Protein AF-0000000068241795 (afdb_homodimer)

Foldseek 3Di:
DPPPPLPLPPPPAEEEEAPPDPVVVVCVVNVHHYDHDHDPVVRVVCCLVVVHVHYQDDPVRNCVVCVVPPDDDDDDDDDHPDDDDDDDDDDPVCCVVPVVVVVVVVVVCVVVVVVVVVSVPDDPDD/DPPPPLPLPPPPAEEEEAPPDPVVVVCVVNVHHYDHDHDPVVRVVCCLVVVHVHYQDDQVRNCVVCVVPPDDDDDDDDDHPDDDDDDDDDDPVCCVVPVVVVVVVVVVCVVVVVVVVVSVPDDDDD

Solvent-accessible surface area (backbone atoms only — not comparable to full-atom values): 14339 Å² total; per-residue (Å²): 137,81,81,70,71,82,63,67,64,76,59,91,57,46,36,31,29,50,57,86,41,78,64,50,60,57,42,44,72,68,54,43,46,70,43,72,31,87,44,71,66,58,48,52,48,34,26,71,73,58,78,23,54,31,31,50,40,47,50,70,62,49,48,60,52,49,72,78,34,92,76,74,61,62,42,78,48,81,72,56,40,35,61,45,43,26,28,44,34,30,19,42,70,43,44,72,76,35,50,67,58,50,51,49,53,51,56,64,43,40,63,48,28,50,52,36,62,55,55,78,65,65,78,79,83,131,134,81,82,69,73,82,64,64,63,76,60,92,56,45,36,31,30,49,56,86,41,79,64,50,62,56,42,44,75,65,52,43,46,71,45,71,31,88,45,69,66,57,47,53,48,32,25,70,72,58,77,23,54,31,32,49,42,46,49,70,61,50,48,60,53,50,73,77,35,93,78,74,61,57,42,76,48,82,71,58,40,35,61,46,42,26,26,44,34,30,18,42,69,44,45,72,75,34,49,69,58,51,51,49,56,52,57,64,43,42,63,49,29,53,51,37,63,55,56,78,65,67,77,80,81,132

Nearest PDB structures (foldseek):
  6svf-assembly1_A  TM=8.304E-01  e=6.936E-02  Thermotoga maritima MSB8
  2pyy-assembly1_C  TM=7.826E-01  e=5.304E-02  Nostoc punctiforme PCC 73102
  3n26-assembly1_A  TM=8.783E-01  e=3.033E-01  Chlamydia pneumoniae
  6a8s-assembly1_A  TM=8.248E-01  e=2.319E-01  Candidatus Liberibacter asiaticus str. psy62
  3i6v-assembly1_A  TM=7.870E-01  e=5.546E-01  Ruegeria pomeroyi

Secondary structure (DSSP, 8-state):
------------PEEEEETT-HHHHHHHHTT-EEEEES-HHHHHHHHHTTS-SEEEEEHHHHHHHHHHS---SEEEEEEEEEEEEEEEEEEHHHHHH-HHHHHHHHHHHHHHHHHHHHHTT-----/------------PEEEEETT-HHHHHHHHTT-EEEEES-HHHHHHHHHTTS-SEEEEEHHHHHHHHHHS---SEEEEEEEEEEEEEEEEEEHHHHHH-HHHHHHHHHHHHHHHHHHHHHTT-----

Radius of gyration: 20.14 Å; Cα contacts (8 Å, |Δi|>4): 376; chains: 2; bounding box: 69×55×38 Å

pLDDT: mean 82.28, std 19.64, range [23.34, 97.94]

Sequence (252 aa):
MDWDGEKILNTEQQVGAHLGFSIVNELKKKQLNVQEVTTTEQLFQMLQLGRLPVVAVQDTTAQQFLSSKKIKNITKVEPAITTKDYYLVFSHQFYDANAEIAEQIWREIGALREEAHSKHGGKYLEMDWDGEKILNTEQQVGAHLGFSIVNELKKKQLNVQEVTTTEQLFQMLQLGRLPVVAVQDTTAQQFLSSKKIKNITKVEPAITTKDYYLVFSHQFYDANAEIAEQIWREIGALREEAHSKHGGKYLE

Structure (mmCIF, N/CA/C/O backbone):
data_AF-0000000068241795-model_v1
#
loop_
_entity.id
_entity.type
_entity.pdbx_description
1 polymer 'Uncharacterized protein'
#
loop_
_atom_site.group_PDB
_atom_site.id
_atom_site.type_symbol
_atom_site.label_atom_id
_atom_site.label_alt_id
_atom_site.label_comp_id
_atom_site.label_asym_id
_atom_site.label_entity_id
_atom_site.label_seq_id
_atom_site.pdbx_PDB_ins_code
_atom_site.Cartn_x
_atom_site.Cartn_y
_atom_site.Cartn_z
_atom_site.occupancy
_atom_site.B_iso_or_equiv
_atom_site.auth_seq_id
_atom_site.auth_comp_id
_atom_site.auth_asym_id
_atom_site.auth_atom_id
_atom_site.pdbx_PDB_model_num
ATOM 1 N N . MET A 1 1 ? -34.469 10.531 20.281 1 23.84 1 MET A N 1
ATOM 2 C CA . MET A 1 1 ? -33.312 11.375 19.953 1 23.84 1 MET A CA 1
ATOM 3 C C . MET A 1 1 ? -32.312 10.617 19.094 1 23.84 1 MET A C 1
ATOM 5 O O . MET A 1 1 ? -31.781 9.594 19.516 1 23.84 1 MET A O 1
ATOM 9 N N . ASP A 1 2 ? -32.531 10.359 17.734 1 28.77 2 ASP A N 1
ATOM 10 C CA . ASP A 1 2 ? -32.188 9.398 16.703 1 28.77 2 ASP A CA 1
ATOM 11 C C . ASP A 1 2 ? -30.719 9.562 16.281 1 28.77 2 ASP A C 1
ATOM 13 O O . ASP A 1 2 ? -30.297 10.656 15.875 1 28.77 2 ASP A O 1
ATOM 17 N N . TRP A 1 3 ? -29.797 8.953 17.094 1 27.45 3 TRP A N 1
ATOM 18 C CA . TRP A 1 3 ? -28.344 8.891 16.922 1 27.45 3 TRP A CA 1
ATOM 19 C C . TRP A 1 3 ? -27.969 8.57 15.484 1 27.45 3 TRP A C 1
ATOM 21 O O . TRP A 1 3 ? -28.219 7.469 15 1 27.45 3 TRP A O 1
ATOM 31 N N . ASP A 1 4 ? -28.375 9.43 14.539 1 36.5 4 ASP A N 1
ATOM 32 C CA . ASP A 1 4 ? -28.156 9.195 13.117 1 36.5 4 ASP A CA 1
ATOM 33 C C . ASP A 1 4 ? -26.672 9.109 12.797 1 36.5 4 ASP A C 1
ATOM 35 O O . ASP A 1 4 ? -25.906 10.039 13.094 1 36.5 4 ASP A O 1
ATOM 39 N N . GLY A 1 5 ? -25.953 8.117 13.016 1 32.38 5 GLY A N 1
ATOM 40 C CA . GLY A 1 5 ? -24.562 7.66 13 1 32.38 5 GLY A CA 1
ATOM 41 C C . GLY A 1 5 ? -23.781 8.188 11.812 1 32.38 5 GLY A C 1
ATOM 42 O O . GLY A 1 5 ? -22.547 8.242 11.852 1 32.38 5 GLY A O 1
ATOM 43 N N . GLU A 1 6 ? -24.281 7.957 10.703 1 37.22 6 GLU A N 1
ATOM 44 C CA . GLU A 1 6 ? -23.359 8.219 9.594 1 37.22 6 GLU A CA 1
ATOM 45 C C . GLU A 1 6 ? -23.047 9.703 9.484 1 37.22 6 GLU A C 1
ATOM 47 O O . GLU A 1 6 ? -23.719 10.445 8.766 1 37.22 6 GLU A O 1
ATOM 52 N N . LYS A 1 7 ? -23.078 10.438 10.492 1 35.84 7 LYS A N 1
ATOM 53 C CA . LYS A 1 7 ? -22.734 11.852 10.344 1 35.84 7 LYS A CA 1
ATOM 54 C C . LYS A 1 7 ? -21.438 12.023 9.562 1 35.84 7 LYS A C 1
ATOM 56 O O . LYS A 1 7 ? -20.406 11.484 9.938 1 35.84 7 LYS A O 1
ATOM 61 N N . ILE A 1 8 ? -21.531 12.078 8.227 1 38.19 8 ILE A N 1
ATOM 62 C CA . ILE A 1 8 ? -20.562 12.633 7.285 1 38.19 8 ILE A CA 1
ATOM 63 C C . ILE A 1 8 ? -19.781 13.758 7.957 1 38.19 8 ILE A C 1
ATOM 65 O O . ILE A 1 8 ? -20.359 14.75 8.391 1 38.19 8 ILE A O 1
ATOM 69 N N . LEU A 1 9 ? -18.891 13.547 8.75 1 41.12 9 LEU A N 1
ATOM 70 C CA . LEU A 1 9 ? -17.953 14.609 9.109 1 41.12 9 LEU A CA 1
ATOM 71 C C . LEU A 1 9 ? -17.75 15.57 7.941 1 41.12 9 LEU A C 1
ATOM 73 O O . LEU A 1 9 ? -17.266 15.172 6.879 1 41.12 9 LEU A O 1
ATOM 77 N N . ASN A 1 10 ? -18.625 16.234 7.402 1 45.97 10 ASN A N 1
ATOM 78 C CA . ASN A 1 10 ? -18.516 17.406 6.531 1 45.97 10 ASN A CA 1
ATOM 79 C C . ASN A 1 10 ? -17.234 18.188 6.801 1 45.97 10 ASN A C 1
ATOM 81 O O . ASN A 1 10 ? -17.281 19.266 7.406 1 45.97 10 ASN A O 1
ATOM 85 N N . THR A 1 11 ? -16.156 17.562 7.332 1 52.16 11 THR A N 1
ATOM 86 C CA . THR A 1 11 ? -15.023 18.453 7.551 1 52.16 11 THR A CA 1
ATOM 87 C C . THR A 1 11 ? -14.586 19.109 6.242 1 52.16 11 THR A C 1
ATOM 89 O O . THR A 1 11 ? -14.508 18.438 5.207 1 52.16 11 THR A O 1
ATOM 92 N N . GLU A 1 12 ? -14.828 20.297 5.949 1 69 12 GLU A N 1
ATOM 93 C CA . GLU A 1 12 ? -14.359 21.203 4.914 1 69 12 GLU A CA 1
ATOM 94 C C . GLU A 1 12 ? -12.867 21.031 4.656 1 69 12 GLU A C 1
ATOM 96 O O . GLU A 1 12 ? -12.328 21.562 3.684 1 69 12 GLU A O 1
ATOM 101 N N . GLN A 1 13 ? -12.297 20.125 5.422 1 82.94 13 GLN A N 1
ATOM 102 C CA . GLN A 1 13 ? -10.852 20.047 5.25 1 82.94 13 GLN A CA 1
ATOM 103 C C . GLN A 1 13 ? -10.477 18.938 4.27 1 82.94 13 GLN A C 1
ATOM 105 O O . GLN A 1 13 ? -11.102 17.875 4.254 1 82.94 13 GLN A O 1
ATOM 110 N N . GLN A 1 14 ? -9.578 19.266 3.426 1 92.06 14 GLN A N 1
ATOM 111 C CA . GLN A 1 14 ? -9.062 18.312 2.438 1 92.06 14 GLN A CA 1
ATOM 112 C C . GLN A 1 14 ? -7.852 17.562 2.982 1 92.06 14 GLN A C 1
ATOM 114 O O . GLN A 1 14 ? -7.004 18.141 3.668 1 92.06 14 GLN A O 1
ATOM 119 N N . VAL A 1 15 ? -7.895 16.25 2.826 1 95.69 15 VAL A N 1
ATOM 120 C CA . VAL A 1 15 ? -6.719 15.438 3.096 1 95.69 15 VAL A CA 1
ATOM 121 C C . VAL A 1 15 ? -5.902 15.266 1.814 1 95.69 15 VAL A C 1
ATOM 123 O O . VAL A 1 15 ? -6.434 14.82 0.792 1 95.69 15 VAL A O 1
ATOM 126 N N . GLY A 1 16 ? -4.645 15.648 1.851 1 97.94 16 GLY A N 1
ATOM 127 C CA . GLY A 1 16 ? -3.777 15.398 0.71 1 97.94 16 GLY A CA 1
ATOM 128 C C . GLY A 1 16 ? -3.291 13.969 0.63 1 97.94 16 GLY A C 1
ATOM 129 O O . GLY A 1 16 ? -3 13.344 1.655 1 97.94 16 GLY A O 1
ATOM 130 N N . ALA A 1 17 ? -3.252 13.445 -0.551 1 97.69 17 ALA A N 1
ATOM 131 C CA . ALA A 1 17 ? -2.695 12.117 -0.796 1 97.69 17 ALA A CA 1
ATOM 132 C C . ALA A 1 17 ? -2.1 12.016 -2.197 1 97.69 17 ALA A C 1
ATOM 134 O O . ALA A 1 17 ? -2.416 12.828 -3.07 1 97.69 17 ALA A O 1
ATOM 135 N N . HIS A 1 18 ? -1.222 11 -2.379 1 96.31 18 HIS A N 1
ATOM 136 C CA . HIS A 1 18 ? -0.619 10.805 -3.693 1 96.31 18 HIS A CA 1
ATOM 137 C C . HIS A 1 18 ? -1.656 10.344 -4.711 1 96.31 18 HIS A C 1
ATOM 139 O O . HIS A 1 18 ? -2.43 9.422 -4.441 1 96.31 18 HIS A O 1
ATOM 145 N N . LEU A 1 19 ? -1.552 10.945 -5.805 1 94.06 19 LEU A N 1
ATOM 146 C CA . LEU A 1 19 ? -2.439 10.578 -6.902 1 94.06 19 LEU A CA 1
ATOM 147 C C . LEU A 1 19 ? -2.357 9.086 -7.191 1 94.06 19 LEU A C 1
ATOM 149 O O . LEU A 1 19 ? -1.266 8.547 -7.383 1 94.06 19 LEU A O 1
ATOM 153 N N . GLY A 1 20 ? -3.465 8.359 -7.102 1 86.81 20 GLY A N 1
ATOM 154 C CA . GLY A 1 20 ? -3.557 6.969 -7.52 1 86.81 20 GLY A CA 1
ATOM 155 C C . GLY A 1 20 ? -3.166 5.992 -6.43 1 86.81 20 GLY A C 1
ATOM 156 O O . GLY A 1 20 ? -3.232 4.777 -6.625 1 86.81 20 GLY A O 1
ATOM 157 N N . PHE A 1 21 ? -2.67 6.527 -5.293 1 89.56 21 PHE A N 1
ATOM 158 C CA . PHE A 1 21 ? -2.289 5.605 -4.23 1 89.56 21 PHE A CA 1
ATOM 159 C C . PHE A 1 21 ? -3.521 4.977 -3.592 1 89.56 21 PHE A C 1
ATOM 161 O O . PHE A 1 21 ? -4.594 5.582 -3.572 1 89.56 21 PHE A O 1
ATOM 168 N N . SER A 1 22 ? -3.32 3.809 -2.977 1 87.62 22 SER A N 1
ATOM 169 C CA . SER A 1 22 ? -4.379 2.971 -2.422 1 87.62 22 SER A CA 1
ATOM 170 C C . SER A 1 22 ? -5.176 3.719 -1.356 1 87.62 22 SER A C 1
ATOM 172 O O . SER A 1 22 ? -6.367 3.467 -1.173 1 87.62 22 SER A O 1
ATOM 174 N N . ILE A 1 23 ? -4.609 4.695 -0.725 1 93.19 23 ILE A N 1
ATOM 175 C CA . ILE A 1 23 ? -5.223 5.371 0.415 1 93.19 23 ILE A CA 1
ATOM 176 C C . ILE A 1 23 ? -6.316 6.32 -0.074 1 93.19 23 ILE A C 1
ATOM 178 O O . ILE A 1 23 ? -7.223 6.676 0.683 1 93.19 23 ILE A O 1
ATOM 182 N N . VAL A 1 24 ? -6.266 6.75 -1.342 1 93.19 24 VAL A N 1
ATOM 183 C CA . VAL A 1 24 ? -7.188 7.746 -1.879 1 93.19 24 VAL A CA 1
ATOM 184 C C . VAL A 1 24 ? -8.617 7.203 -1.831 1 93.19 24 VAL A C 1
ATOM 186 O O . VAL A 1 24 ? -9.5 7.828 -1.246 1 93.19 24 VAL A O 1
ATOM 189 N N . ASN A 1 25 ? -8.812 6.035 -2.348 1 88.69 25 ASN A N 1
ATOM 190 C CA . ASN A 1 25 ? -10.156 5.461 -2.389 1 88.69 25 ASN A CA 1
ATOM 191 C C . ASN A 1 25 ? -10.672 5.145 -0.988 1 88.69 25 ASN A C 1
ATOM 193 O O . ASN A 1 25 ? -11.867 5.273 -0.722 1 88.69 25 ASN A O 1
ATOM 197 N N . GLU A 1 26 ? -9.781 4.738 -0.157 1 90 26 GLU A N 1
ATOM 198 C CA . GLU A 1 26 ? -10.18 4.426 1.212 1 90 26 GLU A CA 1
ATOM 199 C C . GLU A 1 26 ? -10.672 5.672 1.945 1 90 26 GLU A C 1
ATOM 201 O O . GLU A 1 26 ? -11.664 5.621 2.67 1 90 26 GLU A O 1
ATOM 206 N N . LEU A 1 27 ? -9.984 6.801 1.744 1 93.44 27 LEU A N 1
ATOM 207 C CA . LEU A 1 27 ? -10.391 8.047 2.381 1 93.44 27 LEU A CA 1
ATOM 208 C C . LEU A 1 27 ? -11.727 8.531 1.829 1 93.44 27 LEU A C 1
ATOM 210 O O . LEU A 1 27 ? -12.594 8.977 2.586 1 93.44 27 LEU A O 1
ATOM 214 N N . LYS A 1 28 ? -11.898 8.383 0.551 1 92.12 28 LYS A N 1
ATOM 215 C CA . LYS A 1 28 ? -13.141 8.805 -0.093 1 92.12 28 LYS A CA 1
ATOM 216 C C . LYS A 1 28 ? -14.32 7.961 0.372 1 92.12 28 LYS A C 1
ATOM 218 O O . LYS A 1 28 ? -15.43 8.477 0.55 1 92.12 28 LYS A O 1
ATOM 223 N N . LYS A 1 29 ? -14.062 6.719 0.585 1 86.81 29 LYS A N 1
ATOM 224 C CA . LYS A 1 29 ? -15.102 5.824 1.088 1 86.81 29 LYS A CA 1
ATOM 225 C C . LYS A 1 29 ? -15.578 6.254 2.471 1 86.81 29 LYS A C 1
ATOM 227 O O . LYS A 1 29 ? -16.734 6.016 2.842 1 86.81 29 LYS A O 1
ATOM 232 N N . LYS A 1 30 ? -14.695 6.844 3.213 1 87 30 LYS A N 1
ATOM 233 C CA . LYS A 1 30 ? -15.047 7.34 4.539 1 87 30 LYS A CA 1
ATOM 234 C C . LYS A 1 30 ? -15.609 8.758 4.465 1 87 30 LYS A C 1
ATOM 236 O O . LYS A 1 30 ? -15.727 9.438 5.484 1 87 30 LYS A O 1
ATOM 241 N N . GLN A 1 31 ? -15.82 9.219 3.225 1 87.88 31 GLN A N 1
ATOM 242 C CA . GLN A 1 31 ? -16.484 10.484 2.936 1 87.88 31 GLN A CA 1
ATOM 243 C C . GLN A 1 31 ? -15.578 11.664 3.301 1 87.88 31 GLN A C 1
ATOM 245 O O . GLN A 1 31 ? -16.062 12.727 3.689 1 87.88 31 GLN A O 1
ATOM 250 N N . LEU A 1 32 ? -14.297 11.406 3.256 1 90.31 32 LEU A N 1
ATOM 251 C CA . LEU A 1 32 ? -13.344 12.5 3.389 1 90.31 32 LEU A CA 1
ATOM 252 C C . LEU A 1 32 ? -13.016 13.109 2.027 1 90.31 32 LEU A C 1
ATOM 254 O O . LEU A 1 32 ? -12.969 12.398 1.022 1 90.31 32 LEU A O 1
ATOM 258 N N . ASN A 1 33 ? -12.875 14.438 2.027 1 92.69 33 ASN A N 1
ATOM 259 C CA . ASN A 1 33 ? -12.406 15.109 0.821 1 92.69 33 ASN A CA 1
ATOM 260 C C . ASN A 1 33 ? -10.906 14.914 0.616 1 92.69 33 ASN A C 1
ATOM 262 O O . ASN A 1 33 ? -10.109 15.172 1.522 1 92.69 33 ASN A O 1
ATOM 266 N N . VAL A 1 34 ? -10.586 14.477 -0.612 1 96.56 34 VAL A N 1
ATOM 267 C CA . VAL A 1 34 ? -9.18 14.172 -0.867 1 96.56 34 VAL A CA 1
ATOM 268 C C . VAL A 1 34 ? -8.664 15.047 -2.008 1 96.56 34 VAL A C 1
ATOM 270 O O . VAL A 1 34 ? -9.305 15.164 -3.053 1 96.56 34 VAL A O 1
ATOM 273 N N . GLN A 1 35 ? -7.578 15.711 -1.797 1 97.38 35 GLN A N 1
ATOM 274 C CA . GLN A 1 35 ? -6.816 16.344 -2.867 1 97.38 35 GLN A CA 1
ATOM 275 C C . GLN A 1 35 ? -5.66 15.461 -3.32 1 97.38 35 GLN A C 1
ATOM 277 O O . GLN A 1 35 ? -4.691 15.273 -2.582 1 97.38 35 GLN A O 1
ATOM 282 N N . GLU A 1 36 ? -5.793 15.023 -4.562 1 97.38 36 GLU A N 1
ATOM 283 C CA . GLU A 1 36 ? -4.734 14.172 -5.109 1 97.38 36 GLU A CA 1
ATOM 284 C C . GLU A 1 36 ? -3.582 15.008 -5.652 1 97.38 36 GLU A C 1
ATOM 286 O O . GLU A 1 36 ? -3.801 15.984 -6.379 1 97.38 36 GLU A O 1
ATOM 291 N N . VAL A 1 37 ? -2.363 14.664 -5.23 1 97.81 37 VAL A N 1
ATOM 292 C CA . VAL A 1 37 ? -1.157 15.414 -5.578 1 97.81 37 VAL A CA 1
ATOM 293 C C . VAL A 1 37 ? -0.14 14.469 -6.223 1 97.81 37 VAL A C 1
ATOM 295 O O . VAL A 1 37 ? 0.016 13.328 -5.793 1 97.81 37 VAL A O 1
ATOM 298 N N . THR A 1 38 ? 0.583 14.945 -7.168 1 96.12 38 THR A N 1
ATOM 299 C CA . THR A 1 38 ? 1.354 14.078 -8.047 1 96.12 38 THR A CA 1
ATOM 300 C C . THR A 1 38 ? 2.686 13.703 -7.406 1 96.12 38 THR A C 1
ATOM 302 O O . THR A 1 38 ? 3.145 12.562 -7.539 1 96.12 38 THR A O 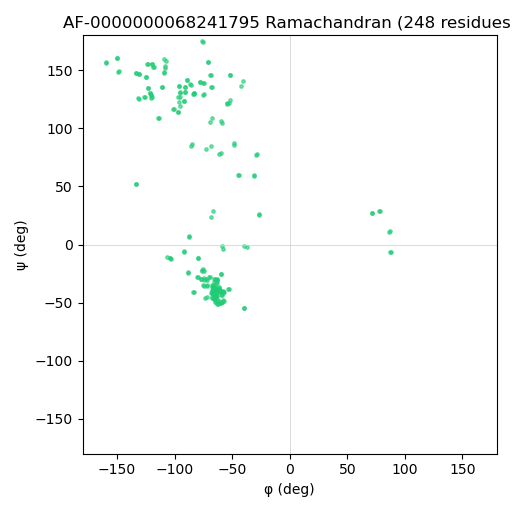1
ATOM 305 N N . THR A 1 39 ? 3.363 14.688 -6.723 1 96.38 39 THR A N 1
ATOM 306 C CA . THR A 1 39 ? 4.699 14.398 -6.211 1 96.38 39 THR A CA 1
ATOM 307 C C . THR A 1 39 ? 4.742 14.555 -4.695 1 96.38 39 THR A C 1
ATOM 309 O O . THR A 1 39 ? 3.951 15.305 -4.117 1 96.38 39 THR A O 1
ATOM 312 N N . THR A 1 40 ? 5.703 13.844 -4.145 1 96.5 40 THR A N 1
ATOM 313 C CA . THR A 1 40 ? 5.91 13.961 -2.705 1 96.5 40 THR A CA 1
ATOM 314 C C . THR A 1 40 ? 6.316 15.383 -2.33 1 96.5 40 THR A C 1
ATOM 316 O O . THR A 1 40 ? 5.844 15.922 -1.33 1 96.5 40 THR A O 1
ATOM 319 N N . GLU A 1 41 ? 7.137 15.922 -3.129 1 97.06 41 GLU A N 1
ATOM 320 C CA . GLU A 1 41 ? 7.578 17.281 -2.885 1 97.06 41 GLU A CA 1
ATOM 321 C C . GLU A 1 41 ? 6.395 18.25 -2.832 1 97.06 41 GLU A C 1
ATOM 323 O O . GLU A 1 41 ? 6.285 19.062 -1.911 1 97.06 41 GLU A O 1
ATOM 328 N N . GLN A 1 42 ? 5.57 18.141 -3.768 1 97.5 42 GLN A N 1
ATOM 329 C CA . GLN A 1 42 ? 4.395 19 -3.805 1 97.5 42 GLN A CA 1
ATOM 330 C C . GLN A 1 42 ? 3.496 18.766 -2.598 1 97.5 42 GLN A C 1
ATOM 332 O O . GLN A 1 42 ? 2.975 19.703 -2.004 1 97.5 42 GLN A O 1
ATOM 337 N N . LEU A 1 43 ? 3.373 17.562 -2.232 1 97.62 43 LEU A N 1
ATOM 338 C CA . LEU A 1 43 ? 2.525 17.188 -1.107 1 97.62 43 LEU A CA 1
ATOM 339 C C . LEU A 1 43 ? 3.02 17.828 0.184 1 97.62 43 LEU A C 1
ATOM 341 O O . LEU A 1 43 ? 2.258 18.516 0.875 1 97.62 43 LEU A O 1
ATOM 345 N N . PHE A 1 44 ? 4.266 17.734 0.432 1 96.81 44 PHE A N 1
ATOM 346 C CA . PHE A 1 44 ? 4.82 18.25 1.68 1 96.81 44 PHE A CA 1
ATOM 347 C C . PHE A 1 44 ? 4.953 19.766 1.628 1 96.81 44 PHE A C 1
ATOM 349 O O . PHE A 1 44 ? 4.832 20.438 2.652 1 96.81 44 PHE A O 1
ATOM 356 N N . GLN A 1 45 ? 5.16 20.281 0.417 1 95.5 45 GLN A N 1
ATOM 357 C CA . GLN A 1 45 ? 5.168 21.734 0.276 1 95.5 45 GLN A CA 1
ATOM 358 C C . GLN A 1 45 ? 3.807 22.328 0.621 1 95.5 45 GLN A 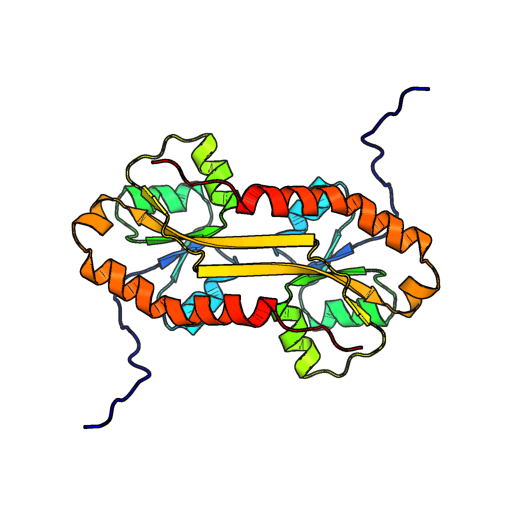C 1
ATOM 360 O O . GLN A 1 45 ? 3.723 23.328 1.338 1 95.5 45 GLN A O 1
ATOM 365 N N . MET A 1 46 ? 2.822 21.703 0.133 1 95.94 46 MET A N 1
ATOM 366 C CA . MET A 1 46 ? 1.475 22.203 0.418 1 95.94 46 MET A CA 1
ATOM 367 C C . MET A 1 46 ? 1.157 22.078 1.905 1 95.94 46 MET A C 1
ATOM 369 O O . MET A 1 46 ? 0.47 22.938 2.467 1 95.94 46 MET A O 1
ATOM 373 N N . LEU A 1 47 ? 1.686 21.094 2.537 1 96 47 LEU A N 1
ATOM 374 C CA . LEU A 1 47 ? 1.521 20.906 3.977 1 96 47 LEU A CA 1
ATOM 375 C C . LEU A 1 47 ? 2.244 22.016 4.746 1 96 47 LEU A C 1
ATOM 377 O O . LEU A 1 47 ? 1.664 22.641 5.641 1 96 47 LEU A O 1
ATOM 381 N N . GLN A 1 48 ? 3.42 22.297 4.375 1 92.69 48 GLN A N 1
ATOM 382 C CA . GLN A 1 48 ? 4.246 23.281 5.055 1 92.69 48 GLN A CA 1
ATOM 383 C C . GLN A 1 48 ? 3.668 24.688 4.895 1 92.69 48 GLN A C 1
ATOM 385 O O . GLN A 1 48 ? 3.729 25.5 5.82 1 92.69 48 GLN A O 1
ATOM 390 N N . LEU A 1 49 ? 3.139 24.953 3.752 1 91.69 49 LEU A N 1
ATOM 391 C CA . LEU A 1 49 ? 2.609 26.281 3.441 1 91.69 49 LEU A CA 1
ATOM 392 C C . LEU A 1 49 ? 1.222 26.469 4.043 1 91.69 49 LEU A C 1
ATOM 394 O O . LEU A 1 49 ? 0.66 27.562 3.99 1 91.69 49 LEU A O 1
ATOM 398 N N . GLY A 1 50 ? 0.647 25.375 4.508 1 90.19 50 GLY A N 1
ATOM 399 C CA . GLY A 1 50 ? -0.653 25.453 5.156 1 90.19 50 GLY A CA 1
ATOM 400 C C . GLY A 1 50 ? -1.812 25.359 4.184 1 90.19 50 GLY A C 1
ATOM 401 O O . GLY A 1 50 ? -2.965 25.594 4.555 1 90.19 50 GLY A O 1
ATOM 402 N N . ARG A 1 51 ? -1.536 24.984 2.936 1 92.62 51 ARG A N 1
ATOM 403 C CA . ARG A 1 51 ? -2.582 24.797 1.934 1 92.62 51 ARG A CA 1
ATOM 404 C C . ARG A 1 51 ? -3.354 23.516 2.182 1 92.62 51 ARG A C 1
ATOM 406 O O . ARG A 1 51 ? -4.527 23.406 1.829 1 92.62 51 ARG A O 1
ATOM 413 N N . LEU A 1 52 ? -2.674 22.625 2.717 1 94.75 52 LEU A N 1
ATOM 414 C CA . LEU A 1 52 ? -3.27 21.406 3.238 1 94.75 52 LEU A CA 1
ATOM 415 C C . LEU A 1 52 ? -3.004 21.266 4.734 1 94.75 52 LEU A C 1
ATOM 417 O O . LEU A 1 52 ? -1.859 21.375 5.18 1 94.75 52 LEU A O 1
ATOM 421 N N . PRO A 1 53 ? -4.059 21.078 5.469 1 91.12 53 PRO A N 1
ATOM 422 C CA . PRO A 1 53 ? -3.832 20.922 6.906 1 91.12 53 PRO A CA 1
ATOM 423 C C . PRO A 1 53 ? -3.201 19.562 7.254 1 91.12 53 PRO A C 1
ATOM 425 O O . PRO A 1 53 ? -2.527 19.453 8.281 1 91.12 53 PRO A O 1
ATOM 428 N N . VAL A 1 54 ? -3.518 18.562 6.418 1 95.88 54 VAL A N 1
ATOM 429 C CA . VAL A 1 54 ? -3.102 17.188 6.703 1 95.88 54 VAL A CA 1
ATOM 430 C C . VAL A 1 54 ? -2.869 16.438 5.395 1 95.88 54 VAL A C 1
ATOM 432 O O . VAL A 1 54 ? -3.514 16.734 4.383 1 95.88 54 VAL A O 1
ATOM 435 N N . VAL A 1 55 ? -1.902 15.492 5.48 1 97.38 55 VAL A N 1
ATOM 436 C CA . VAL A 1 55 ? -1.678 14.594 4.352 1 97.38 55 VAL A CA 1
ATOM 437 C C . VAL A 1 55 ? -1.638 13.148 4.836 1 97.38 55 VAL A C 1
ATOM 439 O O . VAL A 1 55 ? -1.271 12.883 5.98 1 97.38 55 VAL A O 1
ATOM 442 N N . ALA A 1 56 ? -2.104 12.242 4.027 1 97.25 56 ALA A N 1
ATOM 443 C CA . ALA A 1 56 ? -1.951 10.805 4.219 1 97.25 56 ALA A CA 1
ATOM 444 C C . ALA A 1 56 ? -0.832 10.242 3.346 1 97.25 56 ALA A C 1
ATOM 446 O O . ALA A 1 56 ? -0.932 10.258 2.115 1 97.25 56 ALA A O 1
ATOM 447 N N . VAL A 1 57 ? 0.198 9.711 3.996 1 96.69 57 VAL A N 1
ATOM 448 C CA . VAL A 1 57 ? 1.396 9.352 3.244 1 96.69 57 VAL A CA 1
ATOM 449 C C . VAL A 1 57 ? 1.857 7.957 3.648 1 96.69 57 VAL A C 1
ATOM 451 O O . VAL A 1 57 ? 1.649 7.531 4.789 1 96.69 57 VAL A O 1
ATOM 454 N N . GLN A 1 58 ? 2.422 7.324 2.621 1 93.81 58 GLN A N 1
ATOM 455 C CA . GLN A 1 58 ? 3.076 6.051 2.908 1 93.81 58 GLN A CA 1
ATOM 456 C C . GLN A 1 58 ? 4.41 6.266 3.615 1 93.81 58 GLN A C 1
ATOM 458 O O . GLN A 1 58 ? 5.207 7.113 3.205 1 93.81 58 GLN A O 1
ATOM 463 N N . ASP A 1 59 ? 4.664 5.465 4.566 1 92.5 59 ASP A N 1
ATOM 464 C CA . ASP A 1 59 ? 5.781 5.695 5.48 1 92.5 59 ASP A CA 1
ATOM 465 C C . ASP A 1 59 ? 7.109 5.715 4.727 1 92.5 59 ASP A C 1
ATOM 467 O O . ASP A 1 59 ? 7.895 6.652 4.871 1 92.5 59 ASP A O 1
ATOM 471 N N . THR A 1 60 ? 7.336 4.672 3.885 1 87.69 60 THR A N 1
ATOM 472 C CA . THR A 1 60 ? 8.617 4.57 3.195 1 87.69 60 THR A CA 1
ATOM 473 C C . THR A 1 60 ? 8.828 5.75 2.254 1 87.69 60 THR A C 1
ATOM 475 O O . THR A 1 60 ? 9.93 6.297 2.166 1 87.69 60 THR A O 1
ATOM 478 N N . THR A 1 61 ? 7.812 6.176 1.602 1 90.69 61 THR A N 1
ATOM 479 C CA . THR A 1 61 ? 7.863 7.32 0.696 1 90.69 61 THR A CA 1
ATOM 480 C C . THR A 1 61 ? 8.18 8.602 1.461 1 90.69 61 THR A C 1
ATOM 482 O O . THR A 1 61 ? 9.047 9.375 1.052 1 90.69 61 THR A O 1
ATOM 485 N N . ALA A 1 62 ? 7.535 8.797 2.553 1 93.75 62 ALA A N 1
ATOM 486 C CA . ALA A 1 62 ? 7.754 9.984 3.377 1 93.75 62 ALA A CA 1
ATOM 487 C C . ALA A 1 62 ? 9.172 10.008 3.941 1 93.75 62 ALA A C 1
ATOM 489 O O . ALA A 1 62 ? 9.844 11.039 3.908 1 93.75 62 ALA A O 1
ATOM 490 N N . GLN A 1 63 ? 9.609 8.875 4.383 1 90.25 63 GLN A N 1
ATOM 491 C CA . GLN A 1 63 ? 10.938 8.789 4.984 1 90.25 63 GLN A CA 1
ATOM 492 C C . GLN A 1 63 ? 12.023 9.086 3.957 1 90.25 63 GLN A C 1
ATOM 494 O O . GLN A 1 63 ? 12.977 9.82 4.246 1 90.25 63 GLN A O 1
ATOM 499 N N . GLN A 1 64 ? 11.844 8.461 2.799 1 89.44 64 GLN A N 1
ATOM 500 C CA . GLN A 1 64 ? 12.828 8.703 1.746 1 89.44 64 GLN A CA 1
ATOM 501 C C . GLN A 1 64 ? 12.898 10.188 1.39 1 89.44 64 GLN A C 1
ATOM 503 O O . GLN A 1 64 ? 13.984 10.742 1.228 1 89.44 64 GLN A O 1
ATOM 508 N N . PHE A 1 65 ? 11.789 10.766 1.286 1 93.88 65 PHE A N 1
ATOM 509 C CA . PHE A 1 65 ? 11.727 12.18 0.947 1 93.88 65 PHE A CA 1
ATOM 510 C C . PHE A 1 65 ? 12.328 13.031 2.059 1 93.88 65 PHE A C 1
ATOM 512 O O . PHE A 1 65 ? 13.133 13.922 1.794 1 93.88 65 PHE A O 1
ATOM 519 N N . LEU A 1 66 ? 11.992 12.805 3.268 1 93.5 66 LEU A N 1
ATOM 520 C CA . LEU A 1 66 ? 12.367 13.625 4.414 1 93.5 66 LEU A CA 1
ATOM 521 C C . LEU A 1 66 ? 13.82 13.383 4.801 1 93.5 66 LEU A C 1
ATOM 523 O O . LEU A 1 66 ? 14.414 14.18 5.527 1 93.5 66 LEU A O 1
ATOM 527 N N . SER A 1 67 ? 14.344 12.227 4.387 1 90.12 67 SER A N 1
ATOM 528 C CA . SER A 1 67 ? 15.742 11.938 4.676 1 90.12 67 SER A CA 1
ATOM 529 C C . SER A 1 67 ? 16.672 12.906 3.945 1 90.12 67 SER A C 1
ATOM 531 O O . SER A 1 67 ? 17.781 13.172 4.406 1 90.12 67 SER A O 1
ATOM 533 N N . SER A 1 68 ? 16.234 13.359 2.84 1 89.44 68 SER A N 1
ATOM 534 C CA . SER A 1 68 ? 17.094 14.219 2.029 1 89.44 68 SER A CA 1
ATOM 535 C C . SER A 1 68 ? 16.672 15.68 2.139 1 89.44 68 SER A C 1
ATOM 537 O O . SER A 1 68 ? 17.344 16.562 1.602 1 89.44 68 SER A O 1
ATOM 539 N N . LYS A 1 69 ? 15.594 15.828 2.674 1 88.31 69 LYS A N 1
ATOM 540 C CA . LYS A 1 69 ? 15.039 17.172 2.807 1 88.31 69 LYS A CA 1
ATOM 541 C C . LYS A 1 69 ? 14.773 17.516 4.27 1 88.31 69 LYS A C 1
ATOM 543 O O . LYS A 1 69 ? 14.281 16.688 5.027 1 88.31 69 LYS A O 1
ATOM 548 N N . LYS A 1 70 ? 15.25 18.625 4.605 1 80.44 70 LYS A N 1
ATOM 549 C CA . LYS A 1 70 ? 14.969 19.078 5.965 1 80.44 70 LYS A CA 1
ATOM 550 C C . LYS A 1 70 ? 13.625 19.797 6.043 1 80.44 70 LYS A C 1
ATOM 552 O O . LYS A 1 70 ? 13.531 20.969 5.684 1 80.44 70 LYS A O 1
ATOM 557 N N . ILE A 1 71 ? 12.664 19.031 6.227 1 85.25 71 ILE A N 1
ATOM 558 C CA . ILE A 1 71 ? 11.359 19.641 6.477 1 85.25 71 ILE A CA 1
ATOM 559 C C . ILE A 1 71 ? 11.094 19.688 7.977 1 85.25 71 ILE A C 1
ATOM 561 O O . ILE A 1 71 ? 11.273 18.703 8.68 1 85.25 71 ILE A O 1
ATOM 565 N N . LYS A 1 72 ? 10.797 20.922 8.305 1 82.25 72 LYS A N 1
ATOM 566 C CA . LYS A 1 72 ? 10.516 21.156 9.719 1 82.25 72 LYS A CA 1
ATOM 567 C C . LYS A 1 72 ? 9.023 21.406 9.945 1 82.25 72 LYS A C 1
ATOM 569 O O . LYS A 1 72 ? 8.258 21.547 8.992 1 82.25 72 LYS A O 1
ATOM 574 N N . ASN A 1 73 ? 8.539 21.203 11.148 1 88.81 73 ASN A N 1
ATOM 575 C CA . ASN A 1 73 ? 7.227 21.641 11.625 1 88.81 73 ASN A CA 1
ATOM 576 C C . ASN A 1 73 ? 6.121 20.719 11.133 1 88.81 73 ASN A C 1
ATOM 578 O O . ASN A 1 73 ? 5.035 21.172 10.773 1 88.81 73 ASN A O 1
ATOM 582 N N . ILE A 1 74 ? 6.492 19.453 10.922 1 93.12 74 ILE A N 1
ATOM 583 C CA . ILE A 1 74 ? 5.453 18.469 10.641 1 93.12 74 ILE A CA 1
ATOM 584 C C . ILE A 1 74 ? 5.453 17.391 11.719 1 93.12 74 ILE A C 1
ATOM 586 O O . ILE A 1 74 ? 6.461 17.188 12.398 1 93.12 74 ILE A O 1
ATOM 590 N N . THR A 1 75 ? 4.227 16.828 11.867 1 89.81 75 THR A N 1
ATOM 591 C CA . THR A 1 75 ? 4.086 15.766 12.859 1 89.81 75 THR A CA 1
ATOM 592 C C . THR A 1 75 ? 3.361 14.562 12.258 1 89.81 75 THR A C 1
ATOM 594 O O . THR A 1 75 ? 2.266 14.703 11.711 1 89.81 75 THR A O 1
ATOM 597 N N . LYS A 1 76 ? 3.996 13.438 12.375 1 93.06 76 LYS A N 1
ATOM 598 C CA . LYS A 1 76 ? 3.367 12.164 12.023 1 93.06 76 LYS A CA 1
ATOM 599 C C . LYS A 1 76 ? 2.512 11.641 13.18 1 93.06 76 LYS A C 1
ATOM 601 O O . LYS A 1 76 ? 2.971 11.57 14.32 1 93.06 76 LYS A O 1
ATOM 606 N N . VAL A 1 77 ? 1.338 11.289 12.883 1 90.69 77 VAL A N 1
ATOM 607 C CA . VAL A 1 77 ? 0.447 10.758 13.906 1 90.69 77 VAL A CA 1
ATOM 608 C C . VAL A 1 77 ? 0.494 9.234 13.898 1 90.69 77 VAL A C 1
ATOM 610 O O . VAL A 1 77 ? 0.397 8.609 12.836 1 90.69 77 VAL A O 1
ATOM 613 N N . GLU A 1 78 ? 0.679 8.703 15.18 1 89.38 78 GLU A N 1
ATOM 614 C CA . GLU A 1 78 ? 0.649 7.258 15.352 1 89.38 78 GLU A CA 1
ATOM 615 C C . GLU A 1 78 ? -0.626 6.816 16.062 1 89.38 78 GLU A C 1
ATOM 617 O O . GLU A 1 78 ? -1.177 7.559 16.891 1 89.38 78 GLU A O 1
ATOM 622 N N . PRO A 1 79 ? -1.085 5.484 15.797 1 89.81 79 PRO A N 1
ATOM 623 C CA . PRO A 1 79 ? -0.572 4.469 14.883 1 89.81 79 PRO A CA 1
ATOM 624 C C . PRO A 1 79 ? -0.926 4.754 13.422 1 89.81 79 PRO A C 1
ATOM 626 O O . PRO A 1 79 ? -1.602 5.746 13.133 1 89.81 79 PRO A O 1
ATOM 629 N N . ALA A 1 80 ? -0.406 3.955 12.5 1 92.5 80 ALA A N 1
ATOM 630 C CA . ALA A 1 80 ? -0.773 4.035 11.086 1 92.5 80 ALA A CA 1
ATOM 631 C C . ALA A 1 80 ? -2.289 3.988 10.914 1 92.5 80 ALA A C 1
ATOM 633 O O . ALA A 1 80 ? -2.984 3.281 11.648 1 92.5 80 ALA A O 1
ATOM 634 N N . ILE A 1 81 ? -2.732 4.746 9.875 1 92.88 81 ILE A N 1
ATOM 635 C CA . ILE A 1 81 ? -4.176 4.781 9.656 1 92.88 81 ILE A CA 1
ATOM 636 C C . ILE A 1 81 ? -4.613 3.523 8.906 1 92.88 81 ILE A C 1
ATOM 638 O O . ILE A 1 81 ? -5.777 3.121 8.984 1 92.88 81 ILE A O 1
ATOM 642 N N . THR A 1 82 ? -3.695 2.979 8.125 1 91 82 THR A N 1
ATOM 643 C CA . THR A 1 82 ? -3.949 1.691 7.488 1 91 82 THR A CA 1
ATOM 644 C C . THR A 1 82 ? -2.639 1.024 7.078 1 91 82 THR A C 1
ATOM 646 O O . THR A 1 82 ? -1.594 1.676 7.023 1 91 82 THR A O 1
ATOM 649 N N . THR A 1 83 ? -2.729 -0.281 6.957 1 90.38 83 THR A N 1
ATOM 650 C CA . THR A 1 83 ? -1.625 -1.111 6.488 1 90.38 83 THR A CA 1
ATOM 651 C C . THR A 1 83 ? -2.043 -1.922 5.262 1 90.38 83 THR A C 1
ATOM 653 O O . THR A 1 83 ? -3.15 -2.459 5.215 1 90.38 83 THR A O 1
ATOM 656 N N . LYS A 1 84 ? -1.169 -1.901 4.316 1 90.5 84 LYS A N 1
ATOM 657 C CA . LYS A 1 84 ? -1.409 -2.689 3.111 1 90.5 84 LYS A CA 1
ATOM 658 C C . LYS A 1 84 ? -0.389 -3.818 2.98 1 90.5 84 LYS A C 1
ATOM 660 O O . LYS A 1 84 ? 0.787 -3.57 2.703 1 90.5 84 LYS A O 1
ATOM 665 N N . ASP A 1 85 ? -0.884 -5.055 3.193 1 91.38 85 ASP A N 1
ATOM 666 C CA . ASP A 1 85 ? -0.025 -6.227 3.051 1 91.38 85 ASP A CA 1
ATOM 667 C C . ASP A 1 85 ? -0.081 -6.777 1.63 1 91.38 85 ASP A C 1
ATOM 669 O O . ASP A 1 85 ? -1.16 -6.891 1.044 1 91.38 85 ASP A O 1
ATOM 673 N N . TYR A 1 86 ? 1.099 -7.086 1.123 1 94 86 TYR A N 1
ATOM 674 C CA . TYR A 1 86 ? 1.206 -7.738 -0.176 1 94 86 TYR A CA 1
ATOM 675 C C . TYR A 1 86 ? 1.701 -9.172 -0.027 1 94 86 TYR A C 1
ATOM 677 O O . TYR A 1 86 ? 2.645 -9.43 0.723 1 94 86 TYR A O 1
ATOM 685 N N . TYR A 1 87 ? 1.072 -10.102 -0.747 1 94.94 87 TYR A N 1
ATOM 686 C CA . TYR A 1 87 ? 1.437 -11.516 -0.722 1 94.94 87 TYR A CA 1
ATOM 687 C C . TYR A 1 87 ? 1.748 -12.023 -2.125 1 94.94 87 TYR A C 1
ATOM 689 O O . TYR A 1 87 ? 1.264 -11.469 -3.113 1 94.94 87 TYR A O 1
ATOM 697 N N . LEU A 1 88 ? 2.549 -13.07 -2.109 1 95.44 88 LEU A N 1
ATOM 698 C CA . LEU A 1 88 ? 2.646 -13.883 -3.314 1 95.44 88 LEU A CA 1
ATOM 699 C C . LEU A 1 88 ? 1.548 -14.945 -3.346 1 95.44 88 LEU A C 1
ATOM 701 O O . LEU A 1 88 ? 1.25 -15.562 -2.324 1 95.44 88 LEU A O 1
ATOM 705 N N . VAL A 1 89 ? 0.995 -15.094 -4.5 1 96.12 89 VAL A N 1
ATOM 706 C CA . VAL A 1 89 ? 0.012 -16.141 -4.738 1 96.12 89 VAL A CA 1
ATOM 707 C C . VAL A 1 89 ? 0.433 -16.984 -5.941 1 96.12 89 VAL A C 1
ATOM 709 O O . VAL A 1 89 ? 0.702 -16.453 -7.02 1 96.12 89 VAL A O 1
ATOM 712 N N . PHE A 1 90 ? 0.5 -18.312 -5.742 1 95.25 90 PHE A N 1
ATOM 713 C CA . PHE A 1 90 ? 0.844 -19.25 -6.805 1 95.25 90 PHE A CA 1
ATOM 714 C C . PHE A 1 90 ? -0.374 -20.078 -7.219 1 95.25 90 PHE A C 1
ATOM 716 O O . PHE A 1 90 ? -1.249 -20.359 -6.395 1 95.25 90 PHE A O 1
ATOM 723 N N . SER A 1 91 ? -0.379 -20.422 -8.516 1 92.44 91 SER A N 1
ATOM 724 C CA . SER A 1 91 ? -1.294 -21.516 -8.867 1 92.44 91 SER A CA 1
ATOM 725 C C . SER A 1 91 ? -0.83 -22.844 -8.281 1 92.44 91 SER A C 1
ATOM 727 O O . SER A 1 91 ? 0.372 -23.094 -8.18 1 92.44 91 SER A O 1
ATOM 729 N N . HIS A 1 92 ? -1.749 -23.672 -7.914 1 89.81 92 HIS A N 1
ATOM 730 C CA . HIS A 1 92 ? -1.404 -24.984 -7.395 1 89.81 92 HIS A CA 1
ATOM 731 C C . HIS A 1 92 ? -0.64 -25.812 -8.43 1 89.81 92 HIS A C 1
ATOM 733 O O . HIS A 1 92 ? 0.337 -26.484 -8.094 1 89.81 92 HIS A O 1
ATOM 739 N N . GLN A 1 93 ? -1.11 -25.641 -9.602 1 89.38 93 GLN A N 1
ATOM 740 C CA . GLN A 1 93 ? -0.467 -26.375 -10.688 1 89.38 93 GLN A CA 1
ATOM 741 C C . GLN A 1 93 ? 1.01 -26.016 -10.797 1 89.38 93 GLN A C 1
ATOM 743 O O . GLN A 1 93 ? 1.871 -26.891 -10.859 1 89.38 93 GLN A O 1
ATOM 748 N N . PHE A 1 94 ? 1.228 -24.781 -10.812 1 90.56 94 PHE A N 1
ATOM 749 C CA . PHE A 1 94 ? 2.607 -24.312 -10.906 1 90.56 94 PHE A CA 1
ATOM 750 C C . PHE A 1 94 ? 3.4 -24.719 -9.672 1 90.56 94 PHE A C 1
ATOM 752 O O . PHE A 1 94 ? 4.504 -25.25 -9.781 1 90.56 94 PHE A O 1
ATOM 759 N N . TYR A 1 95 ? 2.865 -24.453 -8.516 1 89.75 95 TYR A N 1
ATOM 760 C CA . TYR A 1 95 ? 3.561 -24.719 -7.262 1 89.75 95 TYR A CA 1
ATOM 761 C C . TYR A 1 95 ? 3.928 -26.188 -7.141 1 89.75 95 TYR A C 1
ATOM 763 O O . TYR A 1 95 ? 5.047 -26.531 -6.754 1 89.75 95 TYR A O 1
ATOM 771 N N . ASP A 1 96 ? 3.047 -27.062 -7.543 1 90.06 96 ASP A N 1
ATOM 772 C CA . ASP A 1 96 ? 3.266 -28.5 -7.449 1 90.06 96 ASP A CA 1
ATOM 773 C C . ASP A 1 96 ? 4.312 -28.969 -8.461 1 90.06 96 ASP A C 1
ATOM 775 O O . ASP A 1 96 ? 5.156 -29.812 -8.148 1 90.06 96 ASP A O 1
ATOM 779 N N . ALA A 1 97 ? 4.32 -28.375 -9.578 1 91.62 97 ALA A N 1
ATOM 780 C CA . ALA A 1 97 ? 5.18 -28.812 -10.672 1 91.62 97 ALA A CA 1
ATOM 781 C C . ALA A 1 97 ? 6.551 -28.156 -10.594 1 91.62 97 ALA A C 1
ATOM 783 O O . ALA A 1 97 ? 7.531 -28.672 -11.133 1 91.62 97 ALA A O 1
ATOM 784 N N . ASN A 1 98 ? 6.602 -26.984 -9.938 1 91.5 98 ASN A N 1
ATOM 785 C CA . ASN A 1 98 ? 7.82 -26.188 -9.969 1 91.5 98 ASN A CA 1
ATOM 786 C C . ASN A 1 98 ? 8.195 -25.688 -8.57 1 91.5 98 ASN A C 1
ATOM 788 O O . ASN A 1 98 ? 8.469 -24.5 -8.383 1 91.5 98 ASN A O 1
ATOM 792 N N . ALA A 1 99 ? 8.273 -26.594 -7.613 1 90.75 99 ALA A N 1
ATOM 793 C CA . ALA A 1 99 ? 8.5 -26.234 -6.219 1 90.75 99 ALA A CA 1
ATOM 794 C C . ALA A 1 99 ? 9.844 -25.516 -6.051 1 90.75 99 ALA A C 1
ATOM 796 O O . ALA A 1 99 ? 9.953 -24.562 -5.285 1 90.75 99 ALA A O 1
ATOM 797 N N . GLU A 1 100 ? 10.805 -25.938 -6.77 1 90.94 100 GLU A N 1
ATOM 798 C CA . GLU A 1 100 ? 12.125 -25.328 -6.672 1 90.94 100 GLU A CA 1
ATOM 799 C C . GLU A 1 100 ? 12.125 -23.891 -7.195 1 90.94 100 GLU A C 1
ATOM 801 O O . GLU A 1 100 ? 12.766 -23.016 -6.609 1 90.94 100 GLU A O 1
ATOM 806 N N . ILE A 1 101 ? 11.43 -23.75 -8.273 1 87.88 101 ILE A N 1
ATOM 807 C CA . ILE A 1 101 ? 11.336 -22.406 -8.844 1 87.88 101 ILE A CA 1
ATOM 808 C C . ILE A 1 101 ? 10.555 -21.5 -7.906 1 87.88 101 ILE A C 1
ATOM 810 O O . ILE A 1 101 ? 10.93 -20.344 -7.688 1 87.88 101 ILE A O 1
ATOM 814 N N . ALA A 1 102 ? 9.469 -22.031 -7.328 1 90.12 102 ALA A N 1
ATOM 815 C CA . ALA A 1 102 ? 8.68 -21.281 -6.363 1 90.12 102 ALA A CA 1
ATOM 816 C C . ALA A 1 102 ? 9.539 -20.844 -5.176 1 90.12 102 ALA A C 1
ATOM 818 O O . ALA A 1 102 ? 9.453 -19.703 -4.727 1 90.12 102 ALA A O 1
ATOM 819 N N . GLU A 1 103 ? 10.359 -21.703 -4.719 1 89.31 103 GLU A N 1
ATOM 820 C CA . GLU A 1 103 ? 11.25 -21.391 -3.602 1 89.31 103 GLU A CA 1
ATOM 821 C C . GLU A 1 103 ? 12.281 -20.344 -3.988 1 89.31 103 GLU A C 1
ATOM 823 O O . GLU A 1 103 ? 12.641 -19.484 -3.172 1 89.31 103 GLU A O 1
ATOM 828 N N . GLN A 1 104 ? 12.688 -20.438 -5.176 1 87.94 104 GLN A N 1
ATOM 829 C CA . GLN A 1 104 ? 13.648 -19.453 -5.66 1 87.94 104 GLN A CA 1
ATOM 830 C C . GLN A 1 104 ? 13.031 -18.062 -5.719 1 87.94 104 GLN A C 1
ATOM 832 O O . GLN A 1 104 ? 13.656 -17.078 -5.312 1 87.94 104 GLN A O 1
ATOM 837 N N . ILE A 1 105 ? 11.82 -18 -6.215 1 88.31 105 ILE A N 1
ATOM 838 C CA . ILE A 1 105 ? 11.117 -16.734 -6.262 1 88.31 105 ILE A CA 1
ATOM 839 C C . ILE A 1 105 ? 10.961 -16.172 -4.848 1 88.31 105 ILE A C 1
ATOM 841 O O . ILE A 1 105 ? 11.219 -14.984 -4.609 1 88.31 105 ILE A O 1
ATOM 845 N N . TRP A 1 106 ? 10.672 -17.031 -3.996 1 88.88 106 TRP A N 1
ATOM 846 C CA . TRP A 1 106 ? 10.477 -16.641 -2.604 1 88.88 106 TRP A CA 1
ATOM 847 C C . TRP A 1 106 ? 11.773 -16.109 -2.002 1 88.88 106 TRP A C 1
ATOM 849 O O . TRP A 1 106 ? 11.766 -15.109 -1.282 1 88.88 106 TRP A O 1
ATOM 859 N N . ARG A 1 107 ? 12.82 -16.719 -2.281 1 87.38 107 ARG A N 1
ATOM 860 C CA . ARG A 1 107 ? 14.117 -16.297 -1.77 1 87.38 107 ARG A CA 1
ATOM 861 C C . ARG A 1 107 ? 14.516 -14.938 -2.336 1 87.38 107 ARG A C 1
ATOM 863 O O . ARG A 1 107 ? 15.047 -14.094 -1.617 1 87.38 107 ARG A O 1
ATOM 870 N N . GLU A 1 108 ? 14.203 -14.727 -3.525 1 85.38 108 GLU A N 1
ATOM 871 C CA . GLU A 1 108 ? 14.578 -13.477 -4.18 1 85.38 108 GLU A CA 1
ATOM 872 C C . GLU A 1 108 ? 13.797 -12.297 -3.609 1 85.38 108 GLU A C 1
ATOM 874 O O . GLU A 1 108 ? 14.312 -11.188 -3.523 1 85.38 108 GLU A O 1
ATOM 879 N N . ILE A 1 109 ? 12.656 -12.594 -3.135 1 87.88 109 ILE A N 1
ATOM 880 C CA . ILE A 1 109 ? 11.836 -11.5 -2.623 1 87.88 109 ILE A CA 1
ATOM 881 C C . ILE A 1 109 ? 12.109 -11.312 -1.131 1 87.88 109 ILE A C 1
ATOM 883 O O . ILE A 1 109 ? 11.617 -10.352 -0.523 1 87.88 109 ILE A O 1
ATOM 887 N N . GLY A 1 110 ? 12.898 -12.211 -0.572 1 81.94 110 GLY A N 1
ATOM 888 C CA . GLY A 1 110 ? 13.227 -12.18 0.844 1 81.94 110 GLY A CA 1
ATOM 889 C C . GLY A 1 110 ? 13.766 -10.836 1.298 1 81.94 110 GLY A C 1
ATOM 890 O O . GLY A 1 110 ? 13.422 -10.359 2.381 1 81.94 110 GLY A O 1
ATOM 891 N N . ALA A 1 111 ? 14.547 -10.258 0.444 1 77.44 111 ALA A N 1
ATOM 892 C CA . ALA A 1 111 ? 15.094 -8.953 0.803 1 77.44 111 ALA A CA 1
ATOM 893 C C . ALA A 1 111 ? 13.977 -7.93 1.005 1 77.44 111 ALA A C 1
ATOM 895 O O . ALA A 1 111 ? 14.078 -7.066 1.881 1 77.44 111 ALA A O 1
ATOM 896 N N . LEU A 1 112 ? 12.961 -7.988 0.186 1 79.88 112 LEU A N 1
ATOM 897 C CA . LEU A 1 112 ? 11.797 -7.125 0.357 1 79.88 112 LEU A CA 1
ATOM 898 C C . LEU A 1 112 ? 11.141 -7.355 1.715 1 79.88 112 LEU A C 1
ATOM 900 O O . LEU A 1 112 ? 10.766 -6.398 2.398 1 79.88 112 LEU A O 1
ATOM 904 N N . ARG A 1 113 ? 11.078 -8.453 2.094 1 74.31 113 ARG A N 1
ATOM 905 C CA . ARG A 1 113 ? 10.445 -8.844 3.354 1 74.31 113 ARG A CA 1
ATOM 906 C C . ARG A 1 113 ? 11.242 -8.328 4.547 1 74.31 113 ARG A C 1
ATOM 908 O O . ARG A 1 113 ? 10.664 -7.867 5.531 1 74.31 113 ARG A O 1
ATOM 915 N N . GLU A 1 114 ? 12.516 -8.406 4.414 1 68.62 114 GLU A N 1
ATOM 916 C CA . GLU A 1 114 ? 13.383 -7.93 5.484 1 68.62 114 GLU A CA 1
ATOM 917 C C . GLU A 1 114 ? 13.273 -6.418 5.664 1 68.62 114 GLU A C 1
ATOM 919 O O . GLU A 1 114 ? 13.258 -5.922 6.789 1 68.62 114 GLU A O 1
ATOM 924 N N . GLU A 1 115 ? 13.172 -5.785 4.582 1 70.56 115 GLU A N 1
ATOM 925 C CA . GLU A 1 115 ? 13 -4.336 4.637 1 70.56 115 GLU A CA 1
ATOM 926 C C . GLU A 1 115 ? 11.656 -3.963 5.254 1 70.56 115 GLU A C 1
ATOM 928 O O . GLU A 1 115 ? 11.562 -3.002 6.02 1 70.56 115 GLU A O 1
ATOM 933 N N . ALA A 1 116 ? 10.703 -4.684 4.945 1 65.81 116 ALA A N 1
ATOM 934 C CA . ALA A 1 116 ? 9.367 -4.441 5.484 1 65.81 116 ALA A CA 1
ATOM 935 C C . ALA A 1 116 ? 9.336 -4.648 6.996 1 65.81 116 ALA A C 1
ATOM 937 O O . ALA A 1 116 ? 8.688 -3.891 7.719 1 65.81 116 ALA A O 1
ATOM 938 N N . HIS A 1 117 ? 10.055 -5.609 7.453 1 63.34 117 HIS A N 1
ATOM 939 C CA . HIS A 1 117 ? 10.086 -5.926 8.875 1 63.34 117 HIS A CA 1
ATOM 940 C C . HIS A 1 117 ? 10.906 -4.895 9.648 1 63.34 117 HIS A C 1
ATOM 942 O O . HIS A 1 117 ? 10.602 -4.598 10.805 1 63.34 117 HIS A O 1
ATOM 948 N N . SER A 1 118 ? 11.898 -4.438 9.047 1 60.41 118 SER A N 1
ATOM 949 C CA . SER A 1 118 ? 12.766 -3.471 9.711 1 60.41 118 SER A CA 1
ATOM 950 C C . SER A 1 118 ? 12.086 -2.111 9.836 1 60.41 118 SER A C 1
ATOM 952 O O . SER A 1 118 ? 12.273 -1.408 10.836 1 60.41 118 SER A O 1
ATOM 954 N N . LYS A 1 119 ? 11.492 -1.63 8.875 1 56.5 119 LYS A N 1
ATOM 955 C CA . LYS A 1 119 ? 10.859 -0.315 8.812 1 56.5 119 LYS A CA 1
ATOM 956 C C . LYS A 1 119 ? 9.711 -0.211 9.812 1 56.5 119 LYS A C 1
ATOM 958 O O . LYS A 1 119 ? 9.367 0.884 10.266 1 56.5 119 LYS A O 1
ATOM 963 N N . HIS A 1 120 ? 9.055 -1.17 10.07 1 54.78 120 HIS A N 1
ATOM 964 C CA . HIS A 1 120 ? 8.008 -1.095 11.094 1 54.78 120 HIS A CA 1
ATOM 965 C C . HIS A 1 120 ? 8.586 -0.669 12.438 1 54.78 120 HIS A C 1
ATOM 967 O O . HIS A 1 120 ? 7.852 -0.191 13.305 1 54.78 120 HIS A O 1
ATOM 973 N N . GLY A 1 121 ? 9.836 -0.539 12.469 1 42.38 121 GLY A N 1
ATOM 974 C CA . GLY A 1 121 ? 10.445 -0.148 13.734 1 42.38 121 GLY A CA 1
ATOM 975 C C . GLY A 1 121 ? 10.875 1.308 13.766 1 42.38 121 GLY A C 1
ATOM 976 O O . GLY A 1 121 ? 11.367 1.791 14.781 1 42.38 121 GLY A O 1
ATOM 977 N N . GLY A 1 122 ? 10.906 2.031 12.688 1 42.16 122 GLY A N 1
ATOM 978 C CA . GLY A 1 122 ? 11.664 3.271 12.734 1 42.16 122 GLY A CA 1
ATOM 979 C C . GLY A 1 122 ? 10.805 4.484 13.047 1 42.16 122 GLY A C 1
ATOM 980 O O . GLY A 1 122 ? 9.633 4.539 12.648 1 42.16 122 GLY A O 1
ATOM 981 N N . LYS A 1 123 ? 11.055 5.227 14.164 1 42.19 123 LYS A N 1
ATOM 982 C CA . LYS A 1 123 ? 10.406 6.379 14.789 1 42.19 123 LYS A CA 1
ATOM 983 C C . LYS A 1 123 ? 10.555 7.629 13.922 1 42.19 123 LYS A C 1
ATOM 985 O O . LYS A 1 123 ? 11.617 7.867 13.344 1 42.19 123 LYS A O 1
ATOM 990 N N . TYR A 1 124 ? 9.492 8.211 13.227 1 41.72 124 TYR A N 1
ATOM 991 C CA . TYR A 1 124 ? 9.547 9.578 12.711 1 41.72 124 TYR A CA 1
ATOM 992 C C . TYR A 1 124 ? 10.211 10.508 13.711 1 41.72 124 TYR A C 1
ATOM 994 O O . TYR A 1 124 ? 10.219 10.242 14.914 1 41.72 124 TYR A O 1
ATOM 1002 N N . LEU A 1 125 ? 11.141 11.547 13.117 1 36.03 125 LEU A N 1
ATOM 1003 C CA . LEU A 1 125 ? 11.953 12.562 13.773 1 36.03 125 LEU A CA 1
ATOM 1004 C C . LEU A 1 125 ? 11.109 13.391 14.734 1 36.03 125 LEU A C 1
ATOM 1006 O O . LEU A 1 125 ? 9.953 13.688 14.445 1 36.03 125 LEU A O 1
ATOM 1010 N N . GLU A 1 126 ? 11.508 13.492 16.141 1 31.14 126 GLU A N 1
ATOM 1011 C CA . GLU A 1 126 ? 11.305 14.539 17.141 1 31.14 126 GLU A CA 1
ATOM 1012 C C . GLU A 1 126 ? 11.523 15.922 16.531 1 31.14 126 GLU A C 1
ATOM 1014 O O . GLU A 1 126 ? 12.406 16.109 15.695 1 31.14 126 GLU A O 1
ATOM 1019 N N . MET B 1 1 ? 36.688 -18.625 -4.668 1 23.34 1 MET B N 1
ATOM 1020 C CA . MET B 1 1 ? 35.406 -18.797 -5.336 1 23.34 1 MET B CA 1
ATOM 1021 C C . MET B 1 1 ? 34.438 -17.688 -4.941 1 23.34 1 MET B C 1
ATOM 1023 O O . MET B 1 1 ? 34.156 -17.484 -3.758 1 23.34 1 MET B O 1
ATOM 1027 N N . ASP B 1 2 ? 34.406 -16.469 -5.586 1 28 2 ASP B N 1
ATOM 1028 C CA . ASP B 1 2 ? 33.938 -15.109 -5.352 1 28 2 ASP B CA 1
ATOM 1029 C C . ASP B 1 2 ? 32.406 -15.07 -5.324 1 28 2 ASP B C 1
ATOM 1031 O O . ASP B 1 2 ? 31.75 -15.531 -6.258 1 28 2 ASP B O 1
ATOM 1035 N N . TRP B 1 3 ? 31.812 -15.359 -4.148 1 26.77 3 TRP B N 1
ATOM 1036 C CA . TRP B 1 3 ? 30.391 -15.336 -3.809 1 26.77 3 TRP B CA 1
ATOM 1037 C C . TRP B 1 3 ? 29.719 -14.078 -4.344 1 26.77 3 TRP B C 1
ATOM 1039 O O . TRP B 1 3 ? 29.984 -12.969 -3.871 1 26.77 3 TRP B O 1
ATOM 1049 N N . ASP B 1 4 ? 29.766 -13.898 -5.684 1 35.69 4 ASP B N 1
ATOM 1050 C CA . ASP B 1 4 ? 29.203 -12.711 -6.332 1 35.69 4 ASP B CA 1
ATOM 1051 C C . ASP B 1 4 ? 27.719 -12.578 -6.059 1 35.69 4 ASP B C 1
ATOM 1053 O O . ASP B 1 4 ? 26.938 -13.492 -6.355 1 35.69 4 ASP B O 1
ATOM 1057 N N . GLY B 1 5 ? 27.234 -12.141 -5.023 1 32.22 5 GLY B N 1
ATOM 1058 C CA . GLY B 1 5 ? 25.953 -11.953 -4.348 1 32.22 5 GLY B CA 1
ATOM 1059 C C . GLY B 1 5 ? 24.844 -11.508 -5.281 1 32.22 5 GLY B C 1
ATOM 1060 O O . GLY B 1 5 ? 23.672 -11.734 -5 1 32.22 5 GLY B O 1
ATOM 1061 N N . GLU B 1 6 ? 25.078 -10.492 -5.941 1 36.81 6 GLU B N 1
ATOM 1062 C CA . GLU B 1 6 ? 23.906 -9.93 -6.617 1 36.81 6 GLU B CA 1
ATOM 1063 C C . GLU B 1 6 ? 23.422 -10.852 -7.73 1 36.81 6 GLU B C 1
ATOM 1065 O O . GLU B 1 6 ? 23.781 -10.672 -8.898 1 36.81 6 GLU B O 1
ATOM 1070 N N . LYS B 1 7 ? 23.672 -12.062 -7.723 1 35.69 7 LYS B N 1
ATOM 1071 C CA . LYS B 1 7 ? 23.141 -12.891 -8.805 1 35.69 7 LYS B CA 1
ATOM 1072 C C . LYS B 1 7 ? 21.656 -12.617 -9.039 1 35.69 7 LYS B C 1
ATOM 1074 O O . LYS B 1 7 ? 20.844 -12.734 -8.117 1 35.69 7 LYS B O 1
ATOM 1079 N N . ILE B 1 8 ? 21.344 -11.586 -9.867 1 38.12 8 ILE B N 1
ATOM 1080 C CA . ILE B 1 8 ? 20.078 -11.375 -10.562 1 38.12 8 ILE B CA 1
ATOM 1081 C C . ILE B 1 8 ? 19.406 -12.719 -10.828 1 38.12 8 ILE B C 1
ATOM 1083 O O . ILE B 1 8 ? 19.969 -13.586 -11.492 1 38.12 8 ILE B O 1
ATOM 1087 N N . LEU B 1 9 ? 18.812 -13.32 -9.969 1 40.72 9 LEU B N 1
ATOM 1088 C CA . LEU B 1 9 ? 17.906 -14.406 -10.312 1 40.72 9 LEU B CA 1
ATOM 1089 C C . LEU B 1 9 ? 17.266 -14.172 -11.672 1 40.72 9 LEU B C 1
ATOM 1091 O O . LEU B 1 9 ? 16.547 -13.188 -11.867 1 40.72 9 LEU B O 1
ATOM 1095 N N . ASN B 1 10 ? 17.859 -14.039 -12.75 1 45.81 10 ASN B N 1
ATOM 1096 C CA . ASN B 1 10 ? 17.375 -14.141 -14.117 1 45.81 10 ASN B CA 1
ATOM 1097 C C . ASN B 1 10 ? 16.156 -15.055 -14.211 1 45.81 10 ASN B C 1
ATOM 1099 O O . ASN B 1 10 ? 16.25 -16.188 -14.672 1 45.81 10 ASN B O 1
ATOM 1103 N N . THR B 1 11 ? 15.336 -15.219 -13.125 1 52.03 11 THR B N 1
ATOM 1104 C CA . THR B 1 11 ? 14.234 -16.141 -13.367 1 52.03 11 THR B CA 1
ATOM 1105 C C . THR B 1 11 ? 13.367 -15.641 -14.523 1 52.03 11 THR B C 1
ATOM 1107 O O . THR B 1 11 ? 13.086 -14.445 -14.633 1 52.03 11 THR B O 1
ATOM 1110 N N . GLU B 1 12 ? 13.367 -16.156 -15.656 1 68.81 12 GLU B N 1
ATOM 1111 C CA . GLU B 1 12 ? 12.508 -16.062 -16.828 1 68.81 12 GLU B CA 1
ATOM 1112 C C . GLU B 1 12 ? 11.039 -15.938 -16.422 1 68.81 12 GLU B C 1
ATOM 1114 O O . GLU B 1 12 ? 10.188 -15.625 -17.266 1 68.81 12 GLU B O 1
ATOM 1119 N N . GLN B 1 13 ? 10.844 -15.977 -15.133 1 82.94 13 GLN B N 1
ATOM 1120 C CA . GLN B 1 13 ? 9.43 -15.969 -14.766 1 82.94 13 GLN B CA 1
ATOM 1121 C C . GLN B 1 13 ? 8.953 -14.562 -14.438 1 82.94 13 GLN B C 1
ATOM 1123 O O . GLN B 1 13 ? 9.688 -13.773 -13.836 1 82.94 13 GLN B O 1
ATOM 1128 N N . GLN B 1 14 ? 7.812 -14.266 -14.938 1 92.06 14 GLN B N 1
ATOM 1129 C CA . GLN B 1 14 ? 7.172 -12.977 -14.695 1 92.06 14 GLN B CA 1
ATOM 1130 C C . GLN B 1 14 ? 6.27 -13.031 -13.461 1 92.06 14 GLN B C 1
ATOM 1132 O O . GLN B 1 14 ? 5.578 -14.031 -13.242 1 92.06 14 GLN B O 1
ATOM 1137 N N . VAL B 1 15 ? 6.438 -12.047 -12.609 1 95.69 15 VAL B N 1
ATOM 1138 C CA . VAL B 1 15 ? 5.496 -11.859 -11.508 1 95.69 15 VAL B CA 1
ATOM 1139 C C . VAL B 1 15 ? 4.387 -10.898 -11.945 1 95.69 15 VAL B C 1
ATOM 1141 O O . VAL B 1 15 ? 4.66 -9.789 -12.391 1 95.69 15 VAL B O 1
ATOM 1144 N N . GLY B 1 16 ? 3.154 -11.352 -11.844 1 97.94 16 GLY B N 1
ATOM 1145 C CA . GLY B 1 16 ? 2.041 -10.453 -12.117 1 97.94 16 GLY B CA 1
ATOM 1146 C C . GLY B 1 16 ? 1.74 -9.508 -10.977 1 97.94 16 GLY B C 1
ATOM 1147 O O . GLY B 1 16 ? 1.832 -9.891 -9.805 1 97.94 16 GLY B O 1
ATOM 1148 N N . ALA B 1 17 ? 1.445 -8.281 -11.305 1 97.69 17 ALA B N 1
ATOM 1149 C CA . ALA B 1 17 ? 1.02 -7.293 -10.32 1 97.69 17 ALA B CA 1
ATOM 1150 C C . ALA B 1 17 ? 0.075 -6.27 -10.945 1 97.69 17 ALA B C 1
ATOM 1152 O O . ALA B 1 17 ? 0.026 -6.125 -12.172 1 97.69 17 ALA B O 1
ATOM 1153 N N . HIS B 1 18 ? -0.699 -5.574 -10.055 1 96.31 18 HIS B N 1
ATOM 1154 C CA . HIS B 1 18 ? -1.613 -4.551 -10.555 1 96.31 18 HIS B CA 1
ATOM 1155 C C . HIS B 1 18 ? -0.851 -3.361 -11.125 1 96.31 18 HIS B C 1
ATOM 1157 O O . HIS B 1 18 ? 0.076 -2.85 -10.492 1 96.31 18 HIS B O 1
ATOM 1163 N N . LEU B 1 19 ? -1.335 -2.975 -12.211 1 94.19 19 LEU B N 1
ATOM 1164 C CA . LEU B 1 19 ? -0.752 -1.806 -12.859 1 94.19 19 LEU B CA 1
ATOM 1165 C C . LEU B 1 19 ? -0.727 -0.613 -11.914 1 94.19 19 LEU B C 1
ATOM 1167 O O . LEU B 1 19 ? -1.751 -0.26 -11.32 1 94.19 19 LEU B O 1
ATOM 1171 N N . GLY B 1 20 ? 0.44 -0.042 -11.633 1 86.69 20 GLY B N 1
ATOM 1172 C CA . GLY B 1 20 ? 0.581 1.198 -10.883 1 86.69 20 GLY B CA 1
ATOM 1173 C C . GLY B 1 20 ? 0.64 0.986 -9.383 1 86.69 20 GLY B C 1
ATOM 1174 O O . GLY B 1 20 ? 0.792 1.943 -8.617 1 86.69 20 GLY B O 1
ATOM 1175 N N . PHE B 1 21 ? 0.423 -0.277 -8.945 1 89.62 21 PHE B N 1
ATOM 1176 C CA . PHE B 1 21 ? 0.478 -0.505 -7.504 1 89.62 21 PHE B CA 1
ATOM 1177 C C . PHE B 1 21 ? 1.911 -0.403 -6.996 1 89.62 21 PHE B C 1
ATOM 1179 O O . PHE B 1 21 ? 2.859 -0.674 -7.734 1 89.62 21 PHE B O 1
ATOM 1186 N N . SER B 1 22 ? 2.051 -0.111 -5.707 1 87.75 22 SER B N 1
ATOM 1187 C CA . SER B 1 22 ? 3.322 0.171 -5.047 1 87.75 22 SER B CA 1
ATOM 1188 C C . SER B 1 22 ? 4.281 -1.009 -5.168 1 87.75 22 SER B C 1
ATOM 1190 O O . SER B 1 22 ? 5.5 -0.825 -5.203 1 87.75 22 SER B O 1
ATOM 1192 N N . ILE B 1 23 ? 3.791 -2.193 -5.34 1 93.25 23 ILE B N 1
ATOM 1193 C CA . ILE B 1 23 ? 4.605 -3.402 -5.312 1 93.25 23 ILE B CA 1
ATOM 1194 C C . ILE B 1 23 ? 5.391 -3.527 -6.617 1 93.25 23 ILE B C 1
ATOM 1196 O O . ILE B 1 23 ? 6.422 -4.203 -6.664 1 93.25 23 ILE B O 1
ATOM 1200 N N . VAL B 1 24 ? 4.938 -2.887 -7.699 1 93.12 24 VAL B N 1
ATOM 1201 C CA . VAL B 1 24 ? 5.543 -3.027 -9.016 1 93.12 24 VAL B CA 1
ATOM 1202 C C . VAL B 1 24 ? 6.984 -2.518 -8.984 1 93.12 24 VAL B C 1
ATOM 1204 O O . VAL B 1 24 ? 7.914 -3.248 -9.336 1 93.12 24 VAL B O 1
ATOM 1207 N N . ASN B 1 25 ? 7.176 -1.339 -8.484 1 88.62 25 ASN B N 1
ATOM 1208 C CA . ASN B 1 25 ? 8.516 -0.754 -8.461 1 88.62 25 ASN B CA 1
ATOM 1209 C C . ASN B 1 25 ? 9.438 -1.514 -7.516 1 88.62 25 ASN B C 1
ATOM 1211 O O . ASN B 1 25 ? 10.633 -1.639 -7.777 1 88.62 25 ASN B O 1
ATOM 1215 N N . GLU B 1 26 ? 8.867 -1.979 -6.457 1 89.88 26 GLU B N 1
ATOM 1216 C CA . GLU B 1 26 ? 9.672 -2.73 -5.496 1 89.88 26 GLU B CA 1
ATOM 1217 C C . GLU B 1 26 ? 10.188 -4.031 -6.105 1 89.88 26 GLU B C 1
ATOM 1219 O O . GLU B 1 26 ? 11.344 -4.406 -5.902 1 89.88 26 GLU B O 1
ATOM 1224 N N . LEU B 1 27 ? 9.328 -4.727 -6.875 1 93.44 27 LEU B N 1
ATOM 1225 C CA . LEU B 1 27 ? 9.742 -5.969 -7.52 1 93.44 27 LEU B CA 1
ATOM 1226 C C . LEU B 1 27 ? 10.797 -5.703 -8.586 1 93.44 27 LEU B C 1
ATOM 1228 O O . LEU B 1 27 ? 11.773 -6.449 -8.695 1 93.44 27 LEU B O 1
ATOM 1232 N N . LYS B 1 28 ? 10.625 -4.637 -9.305 1 92.19 28 LYS B N 1
ATOM 1233 C CA . LYS B 1 28 ? 11.57 -4.281 -10.359 1 92.19 28 LYS B CA 1
ATOM 1234 C C . LYS B 1 28 ? 12.938 -3.914 -9.781 1 92.19 28 LYS B C 1
ATOM 1236 O O . LYS B 1 28 ? 13.969 -4.242 -10.359 1 92.19 28 LYS B O 1
ATOM 1241 N N . LYS B 1 29 ? 12.914 -3.285 -8.656 1 86.88 29 LYS B N 1
ATOM 1242 C CA . LYS B 1 29 ? 14.156 -2.934 -7.973 1 86.88 29 LYS B CA 1
ATOM 1243 C C . LYS B 1 29 ? 14.938 -4.184 -7.578 1 86.88 29 LYS B C 1
ATOM 1245 O O . LYS B 1 29 ? 16.172 -4.148 -7.496 1 86.88 29 LYS B O 1
ATOM 1250 N N . LYS B 1 30 ? 14.227 -5.23 -7.324 1 87.06 30 LYS B N 1
ATOM 1251 C CA . LYS B 1 30 ? 14.867 -6.496 -6.977 1 87.06 30 LYS B CA 1
ATOM 1252 C C . LYS B 1 30 ? 15.203 -7.305 -8.227 1 87.06 30 LYS B C 1
ATOM 1254 O O . LYS B 1 30 ? 15.508 -8.492 -8.133 1 87.06 30 LYS B O 1
ATOM 1259 N N . GLN B 1 31 ? 14.992 -6.668 -9.383 1 88.06 31 GLN B N 1
ATOM 1260 C CA . GLN B 1 31 ? 15.375 -7.215 -10.68 1 88.06 31 GLN B CA 1
ATOM 1261 C C . GLN B 1 31 ? 14.469 -8.383 -11.07 1 88.06 31 GLN B C 1
ATOM 1263 O O . GLN B 1 31 ? 14.906 -9.305 -11.758 1 88.06 31 GLN B O 1
ATOM 1268 N N . LEU B 1 32 ? 13.273 -8.344 -10.547 1 90.44 32 LEU B N 1
ATOM 1269 C CA . LEU B 1 32 ? 12.266 -9.289 -11.016 1 90.44 32 LEU B CA 1
ATOM 1270 C C . LEU B 1 32 ? 11.5 -8.727 -12.203 1 90.44 32 LEU B C 1
ATOM 1272 O O . LEU B 1 32 ? 11.266 -7.52 -12.281 1 90.44 32 LEU B O 1
ATOM 1276 N N . ASN B 1 33 ? 11.195 -9.617 -13.156 1 92.56 33 ASN B N 1
ATOM 1277 C CA . ASN B 1 33 ? 10.32 -9.234 -14.258 1 92.56 33 ASN B CA 1
ATOM 1278 C C . ASN B 1 33 ? 8.859 -9.148 -13.82 1 92.56 33 ASN B C 1
ATOM 1280 O O . ASN B 1 33 ? 8.328 -10.086 -13.227 1 92.56 33 ASN B O 1
ATOM 1284 N N . VAL B 1 34 ? 8.273 -7.992 -14.172 1 96.56 34 VAL B N 1
ATOM 1285 C CA . VAL B 1 34 ? 6.902 -7.781 -13.711 1 96.56 34 VAL B CA 1
ATOM 1286 C C . VAL B 1 34 ? 5.977 -7.582 -14.906 1 96.56 34 VAL B C 1
ATOM 1288 O O . VAL B 1 34 ? 6.281 -6.809 -15.82 1 96.56 34 VAL B O 1
ATOM 1291 N N . GLN B 1 35 ? 4.926 -8.305 -14.961 1 97.31 35 GLN B N 1
ATOM 1292 C CA . GLN B 1 35 ? 3.82 -8.039 -15.875 1 97.31 35 GLN B CA 1
ATOM 1293 C C . GLN B 1 35 ? 2.705 -7.266 -15.172 1 97.31 35 GLN B C 1
ATOM 1295 O O . GLN B 1 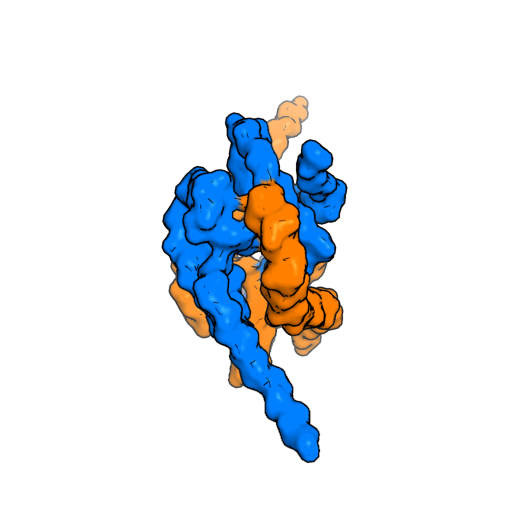35 ? 2.02 -7.805 -14.305 1 97.31 35 GLN B O 1
ATOM 1300 N N . GLU B 1 36 ? 2.531 -6.051 -15.648 1 97.44 36 GLU B N 1
ATOM 1301 C CA . GLU B 1 36 ? 1.484 -5.219 -15.062 1 97.44 36 GLU B CA 1
ATOM 1302 C C . GLU B 1 36 ? 0.125 -5.523 -15.688 1 97.44 36 GLU B C 1
ATOM 1304 O O . GLU B 1 36 ? 0.004 -5.602 -16.906 1 97.44 36 GLU B O 1
ATOM 1309 N N . VAL B 1 37 ? -0.865 -5.75 -14.836 1 97.81 37 VAL B N 1
ATOM 1310 C CA . VAL B 1 37 ? -2.205 -6.141 -15.258 1 97.81 37 VAL B CA 1
ATOM 1311 C C . VAL B 1 37 ? -3.234 -5.172 -14.68 1 97.81 37 VAL B C 1
ATOM 1313 O O . VAL B 1 37 ? -3.115 -4.746 -13.531 1 97.81 37 VAL B O 1
ATOM 1316 N N . THR B 1 38 ? -4.262 -4.883 -15.414 1 96.19 38 THR B N 1
ATOM 1317 C CA . THR B 1 38 ? -5.129 -3.754 -15.102 1 96.19 38 THR B CA 1
ATOM 1318 C C . THR B 1 38 ? -6.172 -4.145 -14.062 1 96.19 38 THR B C 1
ATOM 1320 O O . THR B 1 38 ? -6.492 -3.352 -13.172 1 96.19 38 THR B O 1
ATOM 1323 N N . THR B 1 39 ? -6.754 -5.375 -14.18 1 96.38 39 THR B N 1
ATOM 1324 C CA . THR B 1 39 ? -7.84 -5.723 -13.273 1 96.38 39 THR B CA 1
ATOM 1325 C C . THR B 1 39 ? -7.48 -6.957 -12.445 1 96.38 39 THR B C 1
ATOM 1327 O O . THR B 1 39 ? -6.668 -7.777 -12.867 1 96.38 39 THR B O 1
ATOM 1330 N N . THR B 1 40 ? -8.148 -7 -11.312 1 96.56 40 THR B N 1
ATOM 1331 C CA . THR B 1 40 ? -7.957 -8.164 -10.453 1 96.56 40 THR B CA 1
ATOM 1332 C C . THR B 1 40 ? -8.422 -9.438 -11.156 1 96.56 40 THR B C 1
ATOM 1334 O O . THR B 1 40 ? -7.762 -10.477 -11.078 1 96.56 40 THR B O 1
ATOM 1337 N N . GLU B 1 41 ? -9.492 -9.312 -11.812 1 97.06 41 GLU B N 1
ATOM 1338 C CA . GLU B 1 41 ? -10.023 -10.461 -12.555 1 97.06 41 GLU B CA 1
ATOM 1339 C C . GLU B 1 41 ? -9 -10.984 -13.562 1 97.06 41 GLU B C 1
ATOM 1341 O O . GLU B 1 41 ? -8.75 -12.188 -13.625 1 97.06 41 GLU B O 1
ATOM 1346 N N . GLN B 1 42 ? -8.469 -10.117 -14.297 1 97.5 42 GLN B N 1
ATOM 1347 C CA . GLN B 1 42 ? -7.469 -10.508 -15.281 1 97.5 42 GLN B CA 1
ATOM 1348 C C . GLN B 1 42 ? -6.246 -11.125 -14.609 1 97.5 42 GLN B C 1
ATOM 1350 O O . GLN B 1 42 ? -5.707 -12.125 -15.094 1 97.5 42 GLN B O 1
ATOM 1355 N N . LEU B 1 43 ? -5.879 -10.602 -13.539 1 97.62 43 LEU B N 1
ATOM 1356 C CA . LEU B 1 43 ? -4.711 -11.07 -12.805 1 97.62 43 LEU B CA 1
ATOM 1357 C C . LEU B 1 43 ? -4.902 -12.516 -12.352 1 97.62 43 LEU B C 1
ATOM 1359 O O . LEU B 1 43 ? -4.074 -13.375 -12.641 1 97.62 43 L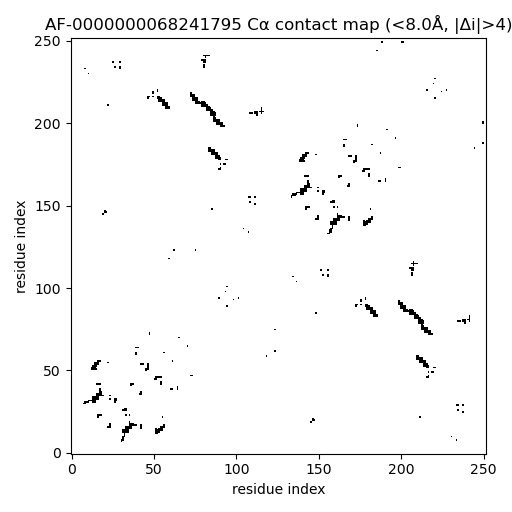EU B O 1
ATOM 1363 N N . PHE B 1 44 ? -6.004 -12.789 -11.773 1 96.81 44 PHE B N 1
ATOM 1364 C CA . PHE B 1 44 ? -6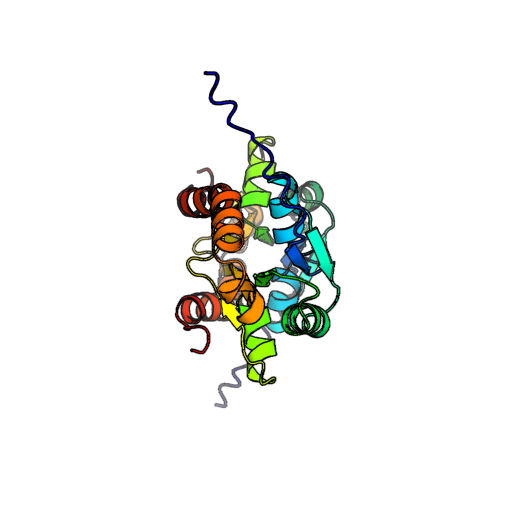.246 -14.117 -11.227 1 96.81 44 PHE B CA 1
ATOM 1365 C C . PHE B 1 44 ? -6.586 -15.102 -12.344 1 96.81 44 PHE B C 1
ATOM 1367 O O . PHE B 1 44 ? -6.27 -16.297 -12.242 1 96.81 44 PHE B O 1
ATOM 1374 N N . GLN B 1 45 ? -7.188 -14.586 -13.406 1 95.44 45 GLN B N 1
ATOM 1375 C CA . GLN B 1 45 ? -7.422 -15.445 -14.562 1 95.44 45 GLN B CA 1
ATOM 1376 C C . GLN B 1 45 ? -6.105 -15.922 -15.172 1 95.44 45 GLN B C 1
ATOM 1378 O O . GLN B 1 45 ? -5.957 -17.094 -15.492 1 95.44 45 GLN B O 1
ATOM 1383 N N . MET B 1 46 ? -5.227 -15.023 -15.297 1 96 46 MET B N 1
ATOM 1384 C CA . MET B 1 46 ? -3.928 -15.391 -15.852 1 96 46 MET B CA 1
ATOM 1385 C C . MET B 1 46 ? -3.197 -16.375 -14.945 1 96 46 MET B C 1
ATOM 1387 O O . MET B 1 46 ? -2.496 -17.266 -15.422 1 96 46 MET B O 1
ATOM 1391 N N . LEU B 1 47 ? -3.389 -16.25 -13.68 1 96 47 LEU B N 1
ATOM 1392 C CA . LEU B 1 47 ? -2.807 -17.172 -12.711 1 96 47 LEU B CA 1
ATOM 1393 C C . LEU B 1 47 ? -3.422 -18.562 -12.844 1 96 47 LEU B C 1
ATOM 1395 O O . LEU B 1 47 ? -2.703 -19.562 -12.922 1 96 47 LEU B O 1
ATOM 1399 N N . GLN B 1 48 ? -4.684 -18.625 -12.953 1 92.69 48 GLN B N 1
ATOM 1400 C CA . GLN B 1 48 ? -5.406 -19.891 -13.031 1 92.69 48 GLN B CA 1
ATOM 1401 C C . GLN B 1 48 ? -5.086 -20.625 -14.328 1 92.69 48 GLN B C 1
ATOM 1403 O O . GLN B 1 48 ? -4.992 -21.859 -14.352 1 92.69 48 GLN B O 1
ATOM 1408 N N . LEU B 1 49 ? -4.922 -19.891 -15.375 1 91.69 49 LEU B N 1
ATOM 1409 C CA . LEU B 1 49 ? -4.676 -20.453 -16.688 1 91.69 49 LEU B CA 1
ATOM 1410 C C . LEU B 1 49 ? -3.213 -20.859 -16.844 1 91.69 49 LEU B C 1
ATOM 1412 O O . LEU B 1 49 ? -2.836 -21.484 -17.844 1 91.69 49 LEU B O 1
ATOM 1416 N N . GLY B 1 50 ? -2.404 -20.422 -15.906 1 90.25 50 GLY B N 1
ATOM 1417 C CA . GLY B 1 50 ? -0.999 -20.781 -15.938 1 90.25 50 GLY B CA 1
ATOM 1418 C C . GLY B 1 50 ? -0.153 -19.859 -16.781 1 90.25 50 GLY B C 1
ATOM 1419 O O . GLY B 1 50 ? 1.018 -20.141 -17.047 1 90.25 50 GLY B O 1
ATOM 1420 N N . ARG B 1 51 ? -0.714 -18.719 -17.219 1 92.69 51 ARG B N 1
ATOM 1421 C CA . ARG B 1 51 ? 0.027 -17.734 -17.984 1 92.69 51 ARG B CA 1
ATOM 1422 C C . ARG B 1 51 ? 0.997 -16.953 -17.094 1 92.69 51 ARG B C 1
ATOM 1424 O O . ARG B 1 51 ? 2.035 -16.484 -17.547 1 92.69 51 ARG B O 1
ATOM 1431 N N . LEU B 1 52 ? 0.611 -16.859 -15.93 1 94.75 52 LEU B N 1
ATOM 1432 C CA . LEU B 1 52 ? 1.479 -16.344 -14.867 1 94.75 52 LEU B CA 1
ATOM 1433 C C . LEU B 1 52 ? 1.662 -17.391 -13.773 1 94.75 52 LEU B C 1
ATOM 1435 O O . LEU B 1 52 ? 0.683 -17.953 -13.266 1 94.75 52 LEU B O 1
ATOM 1439 N N . PRO B 1 53 ? 2.898 -17.672 -13.477 1 91.06 53 PRO B N 1
ATOM 1440 C CA . PRO B 1 53 ? 3.109 -18.656 -12.406 1 91.06 53 PRO B CA 1
ATOM 1441 C C . PRO B 1 53 ? 2.773 -18.109 -11.023 1 91.06 53 PRO B C 1
ATOM 1443 O O . PRO B 1 53 ? 2.432 -18.875 -10.117 1 91.06 53 PRO B O 1
ATOM 1446 N N . VAL B 1 54 ? 2.975 -16.781 -10.883 1 95.81 54 VAL B N 1
ATOM 1447 C CA . VAL B 1 54 ? 2.828 -16.141 -9.578 1 95.81 54 VAL B CA 1
ATOM 1448 C C . VAL B 1 54 ? 2.34 -14.703 -9.758 1 95.81 54 VAL B C 1
ATOM 1450 O O . VAL B 1 54 ? 2.641 -14.062 -10.773 1 95.81 54 VAL B O 1
ATOM 1453 N N . VAL B 1 55 ? 1.571 -14.266 -8.734 1 97.44 55 VAL B N 1
ATOM 1454 C CA . VAL B 1 55 ? 1.159 -12.867 -8.703 1 97.44 55 VAL B CA 1
ATOM 1455 C C . VAL B 1 55 ? 1.443 -12.266 -7.328 1 97.44 55 VAL B C 1
ATOM 1457 O O . VAL B 1 55 ? 1.443 -12.984 -6.324 1 97.44 55 VAL B O 1
ATOM 1460 N N . ALA B 1 56 ? 1.78 -11.016 -7.293 1 97.25 56 ALA B N 1
ATOM 1461 C CA . ALA B 1 56 ? 1.88 -10.227 -6.066 1 97.25 56 ALA B CA 1
ATOM 1462 C C . ALA B 1 56 ? 0.646 -9.344 -5.879 1 97.25 56 ALA B C 1
ATOM 1464 O O . ALA B 1 56 ? 0.402 -8.43 -6.668 1 97.25 56 ALA B O 1
ATOM 1465 N N . VAL B 1 57 ? -0.089 -9.602 -4.809 1 96.69 57 VAL B N 1
ATOM 1466 C CA . VAL B 1 57 ? -1.392 -8.953 -4.668 1 96.69 57 VAL B CA 1
ATOM 1467 C C . VAL B 1 57 ? -1.54 -8.391 -3.258 1 96.69 57 VAL B C 1
ATOM 1469 O O . VAL B 1 57 ? -0.972 -8.93 -2.303 1 96.69 57 VAL B O 1
ATOM 1472 N N . GLN B 1 58 ? -2.287 -7.281 -3.258 1 93.81 58 GLN B N 1
ATOM 1473 C CA . GLN B 1 58 ? -2.664 -6.738 -1.958 1 93.81 58 GLN B CA 1
ATOM 1474 C C . GLN B 1 58 ? -3.771 -7.566 -1.314 1 93.81 58 GLN B C 1
ATOM 1476 O O . GLN B 1 58 ? -4.75 -7.922 -1.973 1 93.81 58 GLN B O 1
ATOM 1481 N N . ASP B 1 59 ? -3.645 -7.777 -0.066 1 92.31 59 ASP B N 1
ATOM 1482 C CA . ASP B 1 59 ? -4.484 -8.742 0.634 1 92.31 59 ASP B CA 1
ATOM 1483 C C . ASP B 1 59 ? -5.961 -8.375 0.528 1 92.31 59 ASP B C 1
ATOM 1485 O O . ASP B 1 59 ? -6.789 -9.203 0.143 1 92.31 59 ASP B O 1
ATOM 1489 N N . THR B 1 60 ? -6.285 -7.094 0.847 1 87.62 60 THR B N 1
ATOM 1490 C CA . THR B 1 60 ? -7.684 -6.68 0.863 1 87.62 60 THR B CA 1
ATOM 1491 C C . THR B 1 60 ? -8.297 -6.789 -0.53 1 87.62 60 THR B C 1
ATOM 1493 O O . THR B 1 60 ? -9.445 -7.227 -0.678 1 87.62 60 THR B O 1
ATOM 1496 N N . THR B 1 61 ? -7.566 -6.449 -1.529 1 90.62 61 THR B N 1
ATOM 1497 C CA . THR B 1 61 ? -8.016 -6.543 -2.914 1 90.62 61 THR 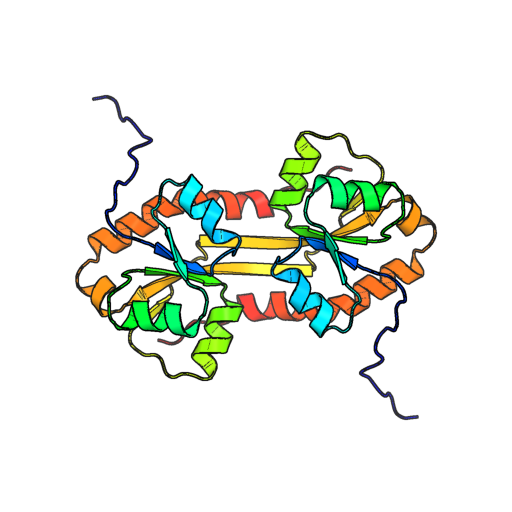B CA 1
ATOM 1498 C C . THR B 1 61 ? -8.266 -7.996 -3.307 1 90.62 61 THR B C 1
ATOM 1500 O O . THR B 1 61 ? -9.305 -8.312 -3.885 1 90.62 61 THR B O 1
ATOM 1503 N N . ALA B 1 62 ? -7.375 -8.859 -2.963 1 93.62 62 ALA B N 1
ATOM 1504 C CA . ALA B 1 62 ? -7.504 -10.281 -3.275 1 93.62 62 ALA B CA 1
ATOM 1505 C C . ALA B 1 62 ? -8.695 -10.891 -2.553 1 93.62 62 ALA B C 1
ATOM 1507 O O . ALA B 1 62 ? -9.477 -11.633 -3.15 1 93.62 62 ALA B O 1
ATOM 1508 N N . GLN B 1 63 ? -8.844 -10.523 -1.316 1 90.31 63 GLN B N 1
ATOM 1509 C CA . GLN B 1 63 ? -9.922 -11.086 -0.516 1 90.31 63 GLN B CA 1
ATOM 1510 C C . GLN B 1 63 ? -11.289 -10.664 -1.061 1 90.31 63 GLN B C 1
ATOM 1512 O O . GLN B 1 63 ? -12.203 -11.484 -1.158 1 90.31 63 GLN B O 1
ATOM 1517 N N . GLN B 1 64 ? -11.359 -9.367 -1.36 1 89.38 64 GLN B N 1
ATOM 1518 C CA . GLN B 1 64 ? -12.625 -8.875 -1.908 1 89.38 64 GLN B CA 1
ATOM 1519 C C . GLN B 1 64 ? -12.977 -9.594 -3.205 1 89.38 64 GLN B C 1
ATOM 1521 O O . GLN B 1 64 ? -14.133 -9.984 -3.408 1 89.38 64 GLN B O 1
ATOM 1526 N N . PHE B 1 65 ? -12.023 -9.758 -4.012 1 93.81 65 PHE B N 1
ATOM 1527 C CA . PHE B 1 65 ? -12.242 -10.438 -5.285 1 93.81 65 PHE B CA 1
ATOM 1528 C C . PHE B 1 65 ? -12.609 -11.898 -5.066 1 93.81 65 PHE B C 1
ATOM 1530 O O . PHE B 1 65 ? -13.57 -12.398 -5.664 1 93.81 65 PHE B O 1
ATOM 1537 N N . LEU B 1 66 ? -11.922 -12.602 -4.254 1 93.38 66 LEU B N 1
ATOM 1538 C CA . LEU B 1 66 ? -12.07 -14.039 -4.047 1 93.38 66 LEU B CA 1
ATOM 1539 C C . LEU B 1 66 ? -13.32 -14.352 -3.236 1 93.38 66 LEU B C 1
ATOM 1541 O O . LEU B 1 66 ? -13.789 -15.492 -3.227 1 93.38 66 LEU B O 1
ATOM 1545 N N . SER B 1 67 ? -13.773 -13.359 -2.48 1 90.06 67 SER B N 1
ATOM 1546 C CA . SER B 1 67 ? -14.984 -13.562 -1.7 1 90.06 67 SER B CA 1
ATOM 1547 C C . SER B 1 67 ? -16.203 -13.766 -2.605 1 90.06 67 SER B C 1
ATOM 1549 O O . SER B 1 67 ? -17.172 -14.422 -2.217 1 90.06 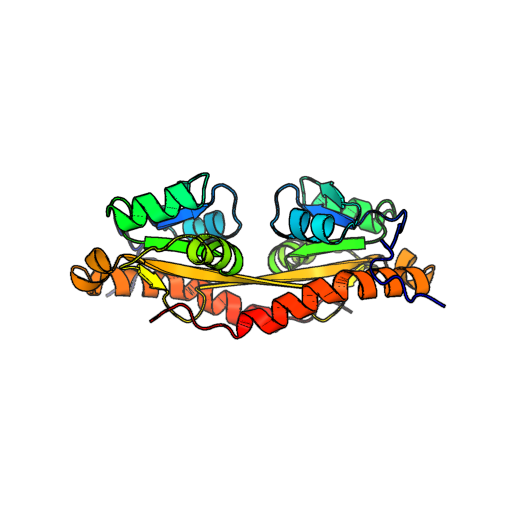67 SER B O 1
ATOM 1551 N N . SER B 1 68 ? -16.156 -13.18 -3.742 1 89.31 68 SER B N 1
ATOM 1552 C CA . SER B 1 68 ? -17.297 -13.25 -4.641 1 89.31 68 SER B CA 1
ATOM 1553 C C . SER B 1 68 ? -17.062 -14.242 -5.773 1 89.31 68 SER B C 1
ATOM 1555 O O . SER B 1 68 ? -17.953 -14.516 -6.57 1 89.31 68 SER B O 1
ATOM 1557 N N . LYS B 1 69 ? -15.891 -14.602 -5.848 1 88.06 69 LYS B N 1
ATOM 1558 C CA . LYS B 1 69 ? -15.508 -15.516 -6.918 1 88.06 69 LYS B CA 1
ATOM 1559 C C . LYS B 1 69 ? -14.906 -16.797 -6.352 1 88.06 69 LYS B C 1
ATOM 1561 O O . LYS B 1 69 ? -14.125 -16.766 -5.398 1 88.06 69 LYS B O 1
ATOM 1566 N N . LYS B 1 70 ? -15.406 -17.828 -6.84 1 80.44 70 LYS B N 1
ATOM 1567 C CA . LYS B 1 70 ? -14.844 -19.109 -6.406 1 80.44 70 LYS B CA 1
ATOM 1568 C C . LYS B 1 70 ? -13.625 -19.484 -7.246 1 80.44 70 LYS B C 1
ATOM 1570 O O . LYS B 1 70 ? -13.766 -20.016 -8.344 1 80.44 70 LYS B O 1
ATOM 1575 N N . ILE B 1 71 ? -12.57 -18.969 -6.84 1 85.12 71 ILE B N 1
ATOM 1576 C CA . ILE B 1 71 ? -11.328 -19.391 -7.48 1 85.12 71 ILE B CA 1
ATOM 1577 C C . ILE B 1 71 ? -10.672 -20.5 -6.66 1 85.12 71 ILE B C 1
ATOM 1579 O O . ILE B 1 71 ? -10.531 -20.391 -5.441 1 85.12 71 ILE B O 1
ATOM 1583 N N . LYS B 1 72 ? -10.43 -21.531 -7.445 1 81.88 72 LYS B N 1
ATOM 1584 C CA . LYS B 1 72 ? -9.805 -22.688 -6.809 1 81.88 72 LYS B CA 1
ATOM 1585 C C . LYS B 1 72 ? -8.359 -22.844 -7.266 1 81.88 72 LYS B C 1
ATOM 1587 O O . LYS B 1 72 ? -7.906 -22.141 -8.172 1 81.88 72 LYS B O 1
ATOM 1592 N N . ASN B 1 73 ? -7.547 -23.547 -6.52 1 88.81 73 ASN B N 1
ATOM 1593 C CA . ASN B 1 73 ? -6.223 -24.016 -6.898 1 88.81 73 ASN B CA 1
ATOM 1594 C C . ASN B 1 73 ? -5.18 -22.906 -6.836 1 88.81 73 ASN B C 1
ATOM 1596 O O . ASN B 1 73 ? -4.305 -22.828 -7.699 1 88.81 73 ASN B O 1
ATOM 1600 N N . ILE B 1 74 ? -5.43 -21.969 -5.953 1 93 74 ILE B N 1
ATOM 1601 C CA . ILE B 1 74 ? -4.387 -20.969 -5.699 1 93 74 ILE B CA 1
ATOM 1602 C C . ILE B 1 74 ? -3.945 -21.062 -4.238 1 93 74 ILE B C 1
ATOM 1604 O O . ILE B 1 74 ? -4.695 -21.531 -3.383 1 93 74 ILE B O 1
ATOM 1608 N N . THR B 1 75 ? -2.654 -20.641 -4.07 1 89.5 75 THR B N 1
ATOM 1609 C CA . THR B 1 75 ? -2.104 -20.656 -2.719 1 89.5 75 THR B CA 1
ATOM 1610 C C . THR B 1 75 ? -1.429 -19.312 -2.4 1 89.5 75 THR B C 1
ATOM 1612 O O . THR B 1 75 ? -0.552 -18.875 -3.141 1 89.5 75 THR B O 1
ATOM 1615 N N . LYS B 1 76 ? -1.86 -18.734 -1.329 1 92.94 76 LYS B N 1
ATOM 1616 C CA . LYS B 1 76 ? -1.197 -17.547 -0.785 1 92.94 76 LYS B CA 1
ATOM 1617 C C . LYS B 1 76 ? 0.002 -17.938 0.073 1 92.94 76 LYS B C 1
ATOM 1619 O O . LYS B 1 76 ? -0.11 -18.797 0.958 1 92.94 76 LYS B O 1
ATOM 1624 N N . VAL B 1 77 ? 1.078 -17.344 -0.166 1 90.56 77 VAL B N 1
ATOM 1625 C CA . VAL B 1 77 ? 2.279 -17.625 0.607 1 90.56 77 VAL B CA 1
ATOM 1626 C C . VAL B 1 77 ? 2.424 -16.625 1.744 1 90.56 77 VAL B C 1
ATOM 1628 O O . VAL B 1 77 ? 2.303 -15.414 1.529 1 90.56 77 VAL B O 1
ATOM 1631 N N . GLU B 1 78 ? 2.672 -17.25 2.975 1 89.31 78 GLU B N 1
ATOM 1632 C CA . GLU B 1 78 ? 2.932 -16.422 4.148 1 89.31 78 GLU B CA 1
ATOM 1633 C C . GLU B 1 78 ? 4.398 -16.5 4.566 1 89.31 78 GLU B C 1
ATOM 1635 O O . GLU B 1 78 ? 5.051 -17.516 4.363 1 89.31 78 GLU B O 1
ATOM 1640 N N . PRO B 1 79 ? 4.922 -15.359 5.234 1 89.69 79 PRO B N 1
ATOM 1641 C CA . PRO B 1 79 ? 4.309 -14.07 5.559 1 89.69 79 PRO B CA 1
ATOM 1642 C C . PRO B 1 79 ? 4.207 -13.141 4.352 1 89.69 79 PRO B C 1
ATOM 1644 O O . PRO B 1 79 ? 4.641 -13.5 3.254 1 89.69 79 PRO B O 1
ATOM 1647 N N . ALA B 1 80 ? 3.568 -11.984 4.52 1 92.38 80 ALA B N 1
ATOM 1648 C CA . ALA B 1 80 ? 3.518 -10.953 3.49 1 92.38 80 ALA B CA 1
ATOM 1649 C C . ALA B 1 80 ? 4.918 -10.609 2.992 1 92.38 80 ALA B C 1
ATOM 1651 O O . ALA B 1 80 ? 5.875 -10.594 3.771 1 92.38 80 ALA B O 1
ATOM 1652 N N . ILE B 1 81 ? 4.961 -10.297 1.668 1 92.88 81 ILE B N 1
ATOM 1653 C CA . ILE B 1 81 ? 6.27 -9.977 1.106 1 92.88 81 ILE B CA 1
ATOM 1654 C C . ILE B 1 81 ? 6.641 -8.539 1.451 1 92.88 81 ILE B C 1
ATOM 1656 O O . ILE B 1 81 ? 7.82 -8.188 1.474 1 92.88 81 ILE B O 1
ATOM 1660 N N . THR B 1 82 ? 5.617 -7.719 1.632 1 91 82 THR B N 1
ATOM 1661 C CA . THR B 1 82 ? 5.848 -6.363 2.119 1 91 82 THR B CA 1
ATOM 1662 C C . THR B 1 82 ? 4.57 -5.785 2.725 1 91 82 THR B C 1
ATOM 1664 O O . THR B 1 82 ? 3.477 -6.309 2.502 1 91 82 THR B O 1
ATOM 1667 N N . THR B 1 83 ? 4.797 -4.824 3.6 1 90.31 83 THR B N 1
ATOM 1668 C CA . THR B 1 83 ? 3.723 -4.066 4.23 1 90.31 83 THR B CA 1
ATOM 1669 C C . THR B 1 83 ? 3.889 -2.572 3.965 1 90.31 83 THR B C 1
ATOM 1671 O O . THR B 1 83 ? 5.004 -2.047 4.016 1 90.31 83 THR B O 1
ATOM 1674 N N . LYS B 1 84 ? 2.789 -1.984 3.623 1 90.5 84 LYS B N 1
ATOM 1675 C CA . LYS B 1 84 ? 2.787 -0.542 3.402 1 90.5 84 LYS B CA 1
ATOM 1676 C C . LYS B 1 84 ? 1.918 0.172 4.434 1 90.5 84 LYS B C 1
ATOM 1678 O O . LYS B 1 84 ? 0.691 0.059 4.402 1 90.5 84 LYS B O 1
ATOM 1683 N N . ASP B 1 85 ? 2.602 0.899 5.348 1 91.38 85 ASP B N 1
ATOM 1684 C CA . ASP B 1 85 ? 1.888 1.672 6.359 1 91.38 85 ASP B CA 1
ATOM 1685 C C . ASP B 1 85 ? 1.613 3.094 5.871 1 91.38 85 ASP B C 1
ATOM 1687 O O . ASP B 1 85 ? 2.49 3.736 5.289 1 91.38 85 ASP B O 1
ATOM 1691 N N . TYR B 1 86 ? 0.396 3.52 6.113 1 94.06 86 TYR B N 1
ATOM 1692 C CA . TYR B 1 86 ? 0.013 4.895 5.824 1 94.06 86 TYR B CA 1
ATOM 1693 C C . TYR B 1 86 ? -0.238 5.676 7.109 1 94.06 86 TYR B C 1
ATOM 1695 O O . TYR B 1 86 ? -0.902 5.18 8.023 1 94.06 86 TYR B O 1
ATOM 1703 N N . TYR B 1 87 ? 0.289 6.91 7.18 1 94.94 87 TYR B N 1
ATOM 1704 C CA . TYR B 1 87 ? 0.129 7.781 8.336 1 94.94 87 TYR B CA 1
ATOM 1705 C C . TYR B 1 87 ? -0.496 9.109 7.938 1 94.94 87 TYR B C 1
ATOM 1707 O O . TYR B 1 87 ? -0.38 9.539 6.785 1 94.94 87 TYR B O 1
ATOM 1715 N N . LEU B 1 88 ? -1.121 9.688 8.938 1 95.5 88 LEU B N 1
ATOM 1716 C CA . LEU B 1 88 ? -1.45 11.109 8.828 1 95.5 88 LEU B CA 1
ATOM 1717 C C . LEU B 1 88 ? -0.281 11.977 9.289 1 95.5 88 LEU B C 1
ATOM 1719 O O . LEU B 1 88 ? 0.364 11.672 10.297 1 95.5 88 LEU B O 1
ATOM 1723 N N . VAL B 1 89 ? -0.065 12.984 8.531 1 96.25 89 VAL B N 1
ATOM 1724 C CA . VAL B 1 89 ? 0.934 13.984 8.891 1 96.25 89 VAL B CA 1
ATOM 1725 C C . VAL B 1 89 ? 0.298 15.375 8.891 1 96.25 89 VAL B C 1
ATOM 1727 O O . VAL B 1 89 ? -0.332 15.773 7.906 1 96.25 89 VAL B O 1
ATOM 1730 N N . PHE B 1 90 ? 0.459 16.109 10.008 1 95.38 90 PHE B N 1
ATOM 1731 C CA . PHE B 1 90 ? -0.049 17.469 10.148 1 95.38 90 PHE B CA 1
ATOM 1732 C C . PHE B 1 90 ? 1.095 18.469 10.156 1 95.38 90 PHE B C 1
ATOM 1734 O O . PHE B 1 90 ? 2.193 18.172 10.625 1 95.38 90 PHE B O 1
ATOM 1741 N N . SER B 1 91 ? 0.781 19.672 9.617 1 92.62 91 SER B N 1
ATOM 1742 C CA . SER B 1 91 ? 1.687 20.766 9.945 1 92.62 91 SER B CA 1
ATOM 1743 C C . SER B 1 91 ? 1.576 21.156 11.414 1 92.62 91 SER B C 1
ATOM 1745 O O . SER B 1 91 ? 0.491 21.094 12 1 92.62 91 SER B O 1
ATOM 1747 N N . HIS B 1 92 ? 2.656 21.562 12.008 1 89.88 92 HIS B N 1
ATOM 1748 C CA . HIS B 1 92 ? 2.639 22 13.391 1 89.88 92 HIS B CA 1
ATOM 1749 C C . HIS B 1 92 ? 1.719 23.203 13.578 1 89.88 92 HIS B C 1
ATOM 1751 O O . HIS B 1 92 ? 0.968 23.281 14.547 1 89.88 92 HIS B O 1
ATOM 1757 N N . GLN B 1 93 ? 1.818 24.016 12.609 1 89.44 93 GLN B N 1
ATOM 1758 C CA . GLN B 1 93 ? 0.992 25.219 12.664 1 89.44 93 GLN B CA 1
ATOM 1759 C C . GLN B 1 93 ? -0.49 24.859 12.742 1 89.44 93 GLN B C 1
ATOM 1761 O O . GLN B 1 93 ? -1.217 25.375 13.594 1 89.44 93 GLN B O 1
ATOM 1766 N N . PHE B 1 94 ? -0.86 24.031 11.883 1 90.62 94 PHE B N 1
ATOM 1767 C CA . PHE B 1 94 ? -2.258 23.625 11.875 1 90.62 94 PHE B CA 1
ATOM 1768 C C . PHE B 1 94 ? -2.609 22.875 13.156 1 90.62 94 PHE B C 1
ATOM 1770 O O . PHE B 1 94 ? -3.621 23.156 13.789 1 90.62 94 PHE B O 1
ATOM 1777 N N . TYR B 1 95 ? -1.804 21.906 13.508 1 89.69 95 TYR B N 1
ATOM 1778 C CA . TYR B 1 95 ? -2.074 21.062 14.664 1 89.69 95 TYR B CA 1
ATOM 1779 C C . TYR B 1 95 ? -2.205 21.906 15.93 1 89.69 95 TYR B C 1
ATOM 1781 O O . TYR B 1 95 ? -3.121 21.688 16.734 1 89.69 95 TYR B O 1
ATOM 1789 N N . ASP B 1 96 ? -1.375 22.891 16.078 1 90.12 96 ASP B N 1
ATOM 1790 C CA . ASP B 1 96 ? -1.374 23.734 17.266 1 90.12 96 ASP B CA 1
ATOM 1791 C C . ASP B 1 96 ? -2.596 24.656 17.281 1 90.12 96 ASP B C 1
ATOM 1793 O O . ASP B 1 96 ? -3.201 24.875 18.328 1 90.12 96 ASP B O 1
ATOM 1797 N N . ALA B 1 97 ? -2.996 25.094 16.156 1 91.62 97 ALA B N 1
ATOM 1798 C CA . ALA B 1 97 ? -4.066 26.078 16.062 1 91.62 97 ALA B CA 1
ATOM 1799 C C . ALA B 1 97 ? -5.434 25.406 16 1 91.62 97 ALA B C 1
ATOM 1801 O O . ALA B 1 97 ? -6.449 26.031 16.328 1 91.62 97 ALA B O 1
ATOM 1802 N N . ASN B 1 98 ? -5.445 24.141 15.547 1 91.62 98 ASN B N 1
ATOM 1803 C CA . ASN B 1 98 ? -6.711 23.484 15.273 1 91.62 98 ASN B CA 1
ATOM 1804 C C . ASN B 1 98 ? -6.738 22.078 15.867 1 91.62 98 ASN B C 1
ATOM 1806 O O . ASN B 1 98 ? -7.094 21.109 15.18 1 91.62 98 ASN B O 1
ATOM 1810 N N . ALA B 1 99 ? -6.426 21.953 17.156 1 90.69 99 ALA B N 1
ATOM 1811 C CA . ALA B 1 99 ? -6.297 20.656 17.797 1 90.69 99 ALA B CA 1
ATOM 1812 C C . ALA B 1 99 ? -7.613 19.891 17.75 1 90.69 99 ALA B C 1
ATOM 1814 O O . ALA B 1 99 ? -7.625 18.672 17.531 1 90.69 99 ALA B O 1
ATOM 1815 N N . GLU B 1 100 ? -8.68 20.562 17.875 1 91.06 100 GLU B N 1
ATOM 1816 C CA . GLU B 1 100 ? -9.984 19.922 17.859 1 91.06 100 GLU B CA 1
ATOM 1817 C C . GLU B 1 100 ? -10.312 19.359 16.484 1 91.06 100 GLU B C 1
ATOM 1819 O O . GLU B 1 100 ? -10.859 18.266 16.375 1 91.06 100 GLU B O 1
ATOM 1824 N N . ILE B 1 101 ? -9.977 20.141 15.516 1 88.06 101 ILE B N 1
ATOM 1825 C CA . ILE B 1 101 ? -10.219 19.688 14.148 1 88.06 101 ILE B CA 1
ATOM 1826 C C . ILE B 1 101 ? -9.32 18.5 13.836 1 88.06 101 ILE B C 1
ATOM 1828 O O . ILE B 1 101 ? -9.766 17.516 13.219 1 88.06 101 ILE B O 1
ATOM 1832 N N . ALA B 1 102 ? -8.062 18.578 14.281 1 90.06 102 ALA B N 1
ATOM 1833 C CA . ALA B 1 102 ? -7.137 17.453 14.094 1 90.06 102 ALA B CA 1
ATOM 1834 C C . ALA B 1 102 ? -7.676 16.188 14.742 1 90.06 102 ALA B C 1
ATOM 1836 O O . ALA B 1 102 ? -7.617 15.109 14.148 1 90.06 102 ALA B O 1
ATOM 1837 N N . GLU B 1 103 ? -8.234 16.312 15.883 1 89.25 103 GLU B N 1
ATOM 1838 C CA . GLU B 1 103 ? -8.805 15.172 16.594 1 89.25 103 GLU B CA 1
ATOM 1839 C C . GLU B 1 103 ? -10.023 14.617 15.867 1 89.25 103 GLU B C 1
ATOM 1841 O O . GLU B 1 103 ? -10.242 13.406 15.844 1 89.25 103 GLU B O 1
ATOM 1846 N N . GLN B 1 104 ? -10.734 15.508 15.328 1 88.12 104 GLN B N 1
ATOM 1847 C CA . GLN B 1 104 ? -11.906 15.086 14.57 1 88.12 104 GLN B CA 1
ATOM 1848 C C . GLN B 1 104 ? -11.508 14.289 13.336 1 88.12 104 GLN B C 1
ATOM 1850 O O . GLN B 1 104 ? -12.109 13.258 13.031 1 88.12 104 GLN B O 1
ATOM 1855 N N . ILE B 1 105 ? -10.5 14.773 12.641 1 88.38 105 ILE B N 1
ATOM 1856 C CA . ILE B 1 105 ? -10 14.055 11.477 1 88.38 105 ILE B CA 1
ATOM 1857 C C . ILE B 1 105 ? -9.531 12.664 11.883 1 88.38 105 ILE B C 1
ATOM 1859 O O . ILE B 1 105 ? -9.859 11.672 11.227 1 88.38 105 ILE B O 1
ATOM 1863 N N . TRP B 1 106 ? -8.906 12.641 12.969 1 88.94 106 TRP B N 1
ATOM 1864 C CA . TRP B 1 106 ? -8.383 11.383 13.484 1 88.94 106 TRP B CA 1
ATOM 1865 C C . TRP B 1 106 ? -9.516 10.414 13.82 1 88.94 106 TRP B C 1
ATOM 1867 O O . TRP B 1 106 ? -9.43 9.227 13.523 1 88.94 106 TRP 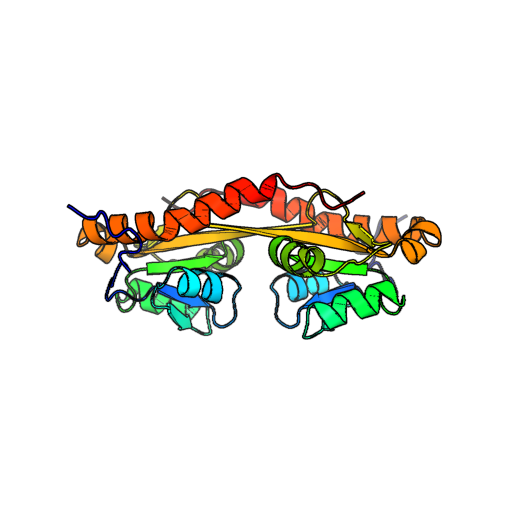B O 1
ATOM 1877 N N . ARG B 1 107 ? -10.508 10.898 14.398 1 87.38 107 ARG B N 1
ATOM 1878 C CA . ARG B 1 107 ? -11.656 10.07 14.758 1 87.38 107 ARG B CA 1
ATOM 1879 C C . ARG B 1 107 ? -12.359 9.531 13.516 1 87.38 107 ARG B C 1
ATOM 1881 O O . ARG B 1 107 ? -12.773 8.375 13.484 1 87.38 107 ARG B O 1
ATOM 1888 N N . GLU B 1 108 ? -12.422 10.305 12.539 1 85.5 108 GLU B N 1
ATOM 1889 C CA . GLU B 1 108 ? -13.117 9.906 11.32 1 85.5 108 GLU B CA 1
ATOM 1890 C C . GLU B 1 108 ? -12.359 8.812 10.578 1 85.5 108 GLU B C 1
ATOM 1892 O O . GLU B 1 108 ? -12.969 7.941 9.953 1 85.5 108 GLU B O 1
ATOM 1897 N N . ILE B 1 109 ? -11.109 8.812 10.766 1 87.94 109 ILE B N 1
ATOM 1898 C CA . ILE B 1 109 ? -10.32 7.816 10.047 1 87.94 109 ILE B CA 1
ATOM 1899 C C . ILE B 1 109 ? -10.172 6.559 10.898 1 87.94 109 ILE B C 1
ATOM 1901 O O . ILE B 1 109 ? -9.656 5.539 10.43 1 87.94 109 ILE B O 1
ATOM 1905 N N . GLY B 1 110 ? -10.664 6.633 12.125 1 81.94 110 GLY B N 1
ATOM 1906 C CA . GLY B 1 110 ? -10.578 5.52 13.062 1 81.94 110 GLY B CA 1
ATOM 1907 C C . GLY B 1 110 ? -11.133 4.227 12.492 1 81.94 110 GLY B C 1
ATOM 1908 O O . GLY B 1 110 ? -10.562 3.156 12.711 1 81.94 110 GLY B O 1
ATOM 1909 N N . ALA B 1 111 ? -12.188 4.371 11.766 1 77.5 111 ALA B N 1
ATOM 1910 C CA . ALA B 1 111 ? -12.773 3.172 11.172 1 77.5 111 ALA B CA 1
ATOM 1911 C C . ALA B 1 111 ? -11.781 2.49 10.227 1 77.5 111 ALA B C 1
ATOM 1913 O O . ALA B 1 111 ? -11.734 1.261 10.148 1 77.5 111 ALA B O 1
ATOM 1914 N N . LEU B 1 112 ? -11.023 3.266 9.484 1 80.25 112 LEU B N 1
ATOM 1915 C CA . LEU B 1 112 ? -9.977 2.717 8.625 1 80.25 112 LEU B CA 1
ATOM 1916 C C . LEU B 1 112 ? -8.953 1.949 9.453 1 80.25 112 LEU B C 1
ATOM 1918 O O . LEU B 1 112 ? -8.523 0.859 9.062 1 80.25 112 LEU B O 1
ATOM 1922 N N . ARG B 1 113 ? -8.641 2.412 10.469 1 74.31 113 ARG B N 1
ATOM 1923 C CA . ARG B 1 113 ? -7.648 1.816 11.359 1 74.31 113 ARG B CA 1
ATOM 1924 C C . ARG B 1 113 ? -8.141 0.489 11.922 1 74.31 113 ARG B C 1
ATOM 1926 O O . ARG B 1 113 ? -7.379 -0.47 12.031 1 74.31 113 ARG B O 1
ATOM 1933 N N . GLU B 1 114 ? -9.375 0.472 12.266 1 68.44 114 GLU B N 1
ATOM 1934 C CA . GLU B 1 114 ? -9.961 -0.746 12.812 1 68.44 114 GLU B CA 1
ATOM 1935 C C . GLU B 1 114 ? -9.992 -1.861 11.773 1 68.44 114 GLU B C 1
ATOM 1937 O O . GLU B 1 114 ? -9.734 -3.023 12.094 1 68.44 114 GLU B O 1
ATOM 1942 N N . GLU B 1 115 ? -10.273 -1.471 10.609 1 70.5 115 GLU B N 1
ATOM 1943 C CA . GLU B 1 115 ? -10.281 -2.449 9.523 1 70.5 115 GLU B CA 1
ATOM 1944 C C . GLU B 1 115 ? -8.875 -2.98 9.258 1 70.5 115 GLU B C 1
ATOM 1946 O O . GLU B 1 115 ? -8.695 -4.172 8.992 1 70.5 115 GLU B O 1
ATOM 1951 N N . ALA B 1 116 ? -7.969 -2.156 9.336 1 65.56 116 ALA B N 1
ATOM 1952 C CA . ALA B 1 116 ? -6.574 -2.541 9.125 1 65.56 116 ALA B CA 1
ATOM 1953 C C . ALA B 1 116 ? -6.105 -3.52 10.195 1 65.56 116 ALA B C 1
ATOM 1955 O O . ALA B 1 116 ? -5.371 -4.469 9.906 1 65.56 116 ALA B O 1
ATOM 1956 N N . HIS B 1 117 ? -6.559 -3.326 11.375 1 62.78 117 HIS B N 1
ATOM 1957 C CA . HIS B 1 117 ? -6.16 -4.176 12.492 1 62.78 117 HIS B CA 1
ATOM 1958 C C . HIS B 1 117 ? -6.859 -5.527 12.43 1 62.78 117 HIS B C 1
ATOM 1960 O O . HIS B 1 117 ? -6.297 -6.543 12.852 1 62.78 117 HIS B O 1
ATOM 1966 N N . SER B 1 118 ? -8.008 -5.516 11.992 1 59.81 118 SER B N 1
ATOM 1967 C CA . SER B 1 118 ? -8.773 -6.754 11.93 1 59.81 118 SER B CA 1
ATOM 1968 C C . SER B 1 118 ? -8.273 -7.664 10.812 1 59.81 118 SER B C 1
ATOM 1970 O O . SER B 1 118 ? -8.266 -8.883 10.953 1 59.81 118 SER B O 1
ATOM 1972 N N . LYS B 1 119 ? -8.047 -7.195 9.68 1 56 119 LYS B N 1
ATOM 1973 C CA . LYS B 1 119 ? -7.648 -7.938 8.492 1 56 119 LYS B CA 1
ATOM 1974 C C . LYS B 1 119 ? -6.289 -8.609 8.688 1 56 119 LYS B C 1
ATOM 1976 O O . LYS B 1 119 ? -5.988 -9.609 8.031 1 56 119 LYS B O 1
ATOM 1981 N N . HIS B 1 120 ? -5.457 -8.133 9.406 1 54.12 120 HIS B N 1
ATOM 1982 C CA . HIS B 1 120 ? -4.195 -8.82 9.656 1 54.12 120 HIS B CA 1
ATOM 1983 C C . HIS B 1 120 ? -4.43 -10.203 10.258 1 54.12 120 HIS B C 1
ATOM 1985 O O . HIS B 1 120 ? -3.533 -11.047 10.242 1 54.12 120 HIS B O 1
ATOM 1991 N N . GLY B 1 121 ? -5.652 -10.516 10.469 1 42.34 121 GLY B N 1
ATOM 1992 C CA . GLY B 1 121 ? -5.918 -11.812 11.086 1 42.34 121 GLY B CA 1
ATOM 1993 C C . GLY B 1 121 ? -6.484 -12.828 10.109 1 42.34 121 GLY B C 1
ATOM 1994 O O . GLY B 1 121 ? -6.758 -13.969 10.484 1 42.34 121 GLY B O 1
ATOM 1995 N N . GLY B 1 122 ? -6.883 -12.5 8.914 1 42.94 122 GLY B N 1
ATOM 1996 C CA . GLY B 1 122 ? -7.75 -13.445 8.234 1 42.94 122 GLY B CA 1
ATOM 1997 C C . GLY B 1 122 ? -7 -14.375 7.297 1 42.94 122 GLY B C 1
ATOM 1998 O O . GLY B 1 122 ? -5.98 -13.992 6.719 1 42.94 122 GLY B O 1
ATOM 1999 N N . LYS B 1 123 ? -7.09 -15.734 7.465 1 42.97 123 LYS B N 1
ATOM 2000 C CA . LYS B 1 123 ? -6.465 -16.891 6.844 1 42.97 123 LYS B CA 1
ATOM 2001 C C . LYS B 1 123 ? -6.938 -17.078 5.402 1 42.97 123 LYS B C 1
ATOM 2003 O O . LYS B 1 123 ? -8.125 -16.906 5.109 1 42.97 123 LYS B O 1
ATOM 2008 N N . TYR B 1 124 ? -6.164 -16.781 4.293 1 43.09 124 TYR B N 1
ATOM 2009 C CA . TYR B 1 124 ? -6.492 -17.281 2.961 1 43.09 124 TYR B CA 1
ATOM 2010 C C . TYR B 1 124 ? -6.934 -18.75 3.018 1 43.09 124 TYR B C 1
ATOM 2012 O O . TYR B 1 124 ? -6.551 -19.484 3.93 1 43.09 124 TYR B O 1
ATOM 2020 N N . LEU B 1 125 ? -8.141 -19.078 2.17 1 37.25 125 LEU B N 1
ATOM 2021 C CA . LEU B 1 125 ? -8.836 -20.359 2.033 1 37.25 125 LEU B CA 1
ATOM 2022 C C . LEU B 1 125 ? -7.859 -21.469 1.684 1 37.25 125 LEU B C 1
ATOM 2024 O O . LEU B 1 125 ? -6.934 -21.281 0.896 1 37.25 125 LEU B O 1
ATOM 2028 N N . GLU B 1 126 ? -7.738 -22.641 2.566 1 31.8 126 GLU B N 1
ATOM 2029 C CA . GLU B 1 126 ? -7.371 -24.016 2.281 1 31.8 126 GLU B CA 1
ATOM 2030 C C . GLU B 1 126 ? -8.047 -24.516 1.006 1 31.8 126 GLU B C 1
ATOM 2032 O O . GLU B 1 126 ? -9.195 -24.172 0.726 1 31.8 126 GLU B O 1
#

Organism: Vibrio cholerae serotype O1 (strain ATCC 39315 / El Tor Inaba N16961) (NCBI:txid243277)